Protein AF-M5BUI1-F1 (afdb_monomer)

Sequence (326 aa):
MGVRLPTILGKAIDDVWRTVNENAEEDRITDLIDCIERMDVLMTDLSQNNKLRFILDDGEGDIPLWNKEIAKYFQGKDFMTAPWLFAEAYKYRRLHECFSISKYWKDYDVFFRQKCDTFSRSSQAVFELSTRFATPFSIPDASKEAETVRLMFRELTQVCLWGNSTDLSLLINMTEEDIKKLQSTGGDHLAATEKNILGNDLDKLCDTVTQLKGGRIDFVLDNAGFELYCDCVYADFLIQSGLASQVRFHGKRFAWFVSDVTRKDWDWLLNSCVYGNLFPTASEEENASLKEMGKRWKQYEKEGKWVYEQHAFWCTVRLHVLGPPL

Mean predicted aligned error: 6.4 Å

Structure (mmCIF, N/CA/C/O backbone):
data_AF-M5BUI1-F1
#
_entry.id   AF-M5BUI1-F1
#
loop_
_atom_site.group_PDB
_atom_site.id
_atom_site.type_symbol
_atom_site.label_atom_id
_atom_site.label_alt_id
_atom_site.label_comp_id
_atom_site.label_asym_id
_atom_site.label_entity_id
_atom_site.label_seq_id
_atom_site.pdbx_PDB_ins_code
_atom_site.Cartn_x
_atom_site.Cartn_y
_atom_site.Cartn_z
_atom_site.occupancy
_atom_site.B_iso_or_equiv
_atom_site.auth_seq_id
_atom_site.auth_comp_id
_atom_site.auth_asym_id
_atom_site.auth_atom_id
_atom_site.pdbx_PDB_model_num
ATOM 1 N N . MET A 1 1 ? 5.099 15.995 -15.210 1.00 57.34 1 MET A N 1
ATOM 2 C CA . MET A 1 1 ? 5.689 14.652 -15.416 1.00 57.34 1 MET A CA 1
ATOM 3 C C . MET A 1 1 ? 7.215 14.688 -15.520 1.00 57.34 1 MET A C 1
ATOM 5 O O . MET A 1 1 ? 7.842 13.966 -14.756 1.00 57.34 1 MET A O 1
ATOM 9 N N . GLY A 1 2 ? 7.814 15.565 -16.337 1.00 62.31 2 GLY A N 1
ATOM 10 C CA . GLY A 1 2 ? 9.267 15.599 -16.612 1.00 62.31 2 GLY A CA 1
ATOM 11 C C . GLY A 1 2 ? 10.258 15.890 -15.467 1.00 62.31 2 GLY A C 1
ATOM 12 O O . GLY A 1 2 ? 11.433 16.058 -15.747 1.00 62.31 2 GLY A O 1
ATOM 13 N N . VAL A 1 3 ? 9.828 15.950 -14.200 1.00 70.12 3 VAL A N 1
ATOM 14 C CA . VAL A 1 3 ? 10.736 16.095 -13.036 1.00 70.12 3 VAL A CA 1
ATOM 15 C C . VAL A 1 3 ? 10.447 15.006 -12.005 1.00 70.12 3 VAL A C 1
ATOM 17 O O . VAL A 1 3 ? 11.317 14.215 -11.669 1.00 70.12 3 VAL A O 1
ATOM 20 N N . ARG A 1 4 ? 9.185 14.888 -11.570 1.00 76.75 4 ARG A N 1
ATOM 21 C CA . ARG A 1 4 ? 8.773 13.916 -10.543 1.00 76.75 4 ARG A CA 1
ATOM 22 C C . ARG A 1 4 ? 9.017 12.458 -10.950 1.00 76.75 4 ARG A C 1
ATOM 24 O O . ARG A 1 4 ? 9.461 11.680 -10.114 1.00 76.75 4 ARG A O 1
ATOM 31 N N . LEU A 1 5 ? 8.720 12.073 -12.199 1.00 76.06 5 LEU A N 1
ATOM 32 C CA . LEU A 1 5 ? 8.850 10.672 -12.627 1.00 76.06 5 LEU A CA 1
ATOM 33 C C . LEU A 1 5 ? 10.324 10.221 -12.688 1.00 76.06 5 LEU A C 1
ATOM 35 O O . LEU A 1 5 ? 10.613 9.189 -12.081 1.00 76.06 5 LEU A O 1
ATOM 39 N N . PRO A 1 6 ? 11.254 10.990 -13.299 1.00 84.81 6 PRO A N 1
ATOM 40 C CA . PRO A 1 6 ? 12.687 10.702 -13.208 1.00 84.81 6 PRO A CA 1
ATOM 41 C C . PRO A 1 6 ? 13.213 10.667 -11.771 1.00 84.81 6 PRO A C 1
ATOM 43 O O . PRO A 1 6 ? 13.936 9.749 -11.410 1.00 84.81 6 PRO A O 1
ATOM 46 N N . THR A 1 7 ? 12.809 11.604 -10.904 1.00 87.38 7 THR A N 1
ATOM 47 C CA . THR A 1 7 ? 13.261 11.602 -9.500 1.00 87.38 7 THR A CA 1
ATOM 48 C C . THR A 1 7 ? 12.843 10.336 -8.748 1.00 87.38 7 THR A C 1
ATOM 50 O O . THR A 1 7 ? 13.638 9.796 -7.984 1.00 87.38 7 THR A O 1
ATOM 53 N N . ILE A 1 8 ? 11.612 9.849 -8.953 1.00 89.50 8 ILE A N 1
ATOM 54 C CA . ILE A 1 8 ? 11.145 8.595 -8.339 1.00 89.50 8 ILE A CA 1
ATOM 55 C C . ILE A 1 8 ? 11.987 7.415 -8.830 1.00 89.50 8 ILE A C 1
ATOM 57 O O . ILE A 1 8 ? 12.408 6.595 -8.020 1.00 89.50 8 ILE A O 1
ATOM 61 N N . LEU A 1 9 ? 12.250 7.342 -10.137 1.00 93.12 9 LEU A N 1
ATOM 62 C CA . LEU A 1 9 ? 13.031 6.246 -10.702 1.00 93.12 9 LEU A CA 1
ATOM 63 C C . LEU A 1 9 ? 14.498 6.293 -10.251 1.00 93.12 9 LEU A C 1
ATOM 65 O O . LEU A 1 9 ? 15.061 5.248 -9.967 1.00 93.12 9 LEU A O 1
ATOM 69 N N . GLY A 1 10 ? 15.086 7.483 -10.096 1.00 94.38 10 GLY A N 1
ATOM 70 C CA . GLY A 1 10 ? 16.445 7.640 -9.569 1.00 94.38 10 GLY A CA 1
ATOM 71 C C . GLY A 1 10 ? 16.571 7.083 -8.152 1.00 94.38 10 GLY A C 1
ATOM 72 O O . GLY A 1 10 ? 17.429 6.250 -7.894 1.00 94.38 10 GLY A O 1
ATOM 73 N N . LYS A 1 11 ? 15.629 7.431 -7.264 1.00 93.81 11 LYS A N 1
ATOM 74 C CA . LYS A 1 11 ? 15.577 6.859 -5.907 1.00 93.81 11 LYS A CA 1
ATOM 75 C C . LYS A 1 11 ? 15.374 5.341 -5.908 1.00 93.81 11 LYS A C 1
ATOM 77 O O . LYS A 1 11 ? 15.926 4.656 -5.057 1.00 93.81 11 LYS A O 1
ATOM 82 N N . ALA A 1 12 ? 14.577 4.821 -6.843 1.00 96.62 12 ALA A N 1
ATOM 83 C CA . ALA A 1 12 ? 14.401 3.382 -6.998 1.00 96.62 12 ALA A CA 1
ATOM 84 C C . ALA A 1 12 ? 15.708 2.700 -7.437 1.00 96.62 12 ALA A C 1
ATOM 86 O O . ALA A 1 12 ? 16.043 1.653 -6.900 1.00 96.62 12 ALA A O 1
ATOM 87 N N . ILE A 1 13 ? 16.467 3.296 -8.364 1.00 97.81 13 ILE A N 1
ATOM 88 C CA . ILE A 1 13 ? 17.784 2.786 -8.781 1.00 97.81 13 ILE A CA 1
ATOM 89 C C . ILE A 1 13 ? 18.755 2.779 -7.592 1.00 97.81 13 ILE A C 1
ATOM 91 O O . ILE A 1 13 ? 19.432 1.777 -7.368 1.00 97.81 13 ILE A O 1
ATOM 95 N N . ASP A 1 14 ? 18.774 3.845 -6.786 1.00 97.56 14 ASP A N 1
ATOM 96 C CA . ASP A 1 14 ? 19.595 3.912 -5.570 1.00 97.56 14 ASP A CA 1
ATOM 97 C C . ASP A 1 14 ? 19.253 2.778 -4.580 1.00 97.56 14 ASP A C 1
ATOM 99 O O . ASP A 1 14 ? 20.148 2.161 -3.995 1.00 97.56 14 ASP A O 1
ATOM 103 N N . ASP A 1 15 ? 17.964 2.456 -4.413 1.00 97.94 15 ASP A N 1
ATOM 104 C CA . ASP A 1 15 ? 17.508 1.336 -3.578 1.00 97.94 15 ASP A CA 1
ATOM 105 C C . ASP A 1 15 ? 17.969 -0.031 -4.119 1.00 97.94 15 ASP A C 1
ATOM 107 O O . ASP A 1 15 ? 18.384 -0.902 -3.348 1.00 97.94 15 ASP A O 1
ATOM 111 N N . VAL A 1 16 ? 17.970 -0.218 -5.442 1.00 98.38 16 VAL A N 1
ATOM 112 C CA . VAL A 1 16 ? 18.474 -1.452 -6.065 1.00 98.38 16 VAL A CA 1
ATOM 113 C C . VAL A 1 16 ? 19.986 -1.575 -5.883 1.00 98.38 16 VAL A C 1
ATOM 115 O O . VAL A 1 16 ? 20.462 -2.649 -5.515 1.00 98.38 16 VAL A O 1
ATOM 118 N N . TRP A 1 17 ? 20.746 -0.486 -6.042 1.00 98.44 17 TRP A N 1
ATOM 119 C CA . TRP A 1 17 ? 22.187 -0.476 -5.762 1.00 98.44 17 TRP A CA 1
ATOM 120 C C . TRP A 1 17 ? 22.501 -0.817 -4.309 1.00 98.44 17 TRP A C 1
ATOM 122 O O . TRP A 1 17 ? 23.467 -1.530 -4.029 1.00 98.44 17 TRP A O 1
ATOM 132 N N . ARG A 1 18 ? 21.674 -0.359 -3.365 1.00 98.31 18 ARG A N 1
ATOM 133 C CA . ARG A 1 18 ? 21.786 -0.791 -1.972 1.00 98.31 18 ARG A CA 1
ATOM 134 C C . ARG A 1 18 ? 21.619 -2.308 -1.849 1.00 98.31 18 ARG A C 1
ATOM 136 O O . ARG A 1 18 ? 22.444 -2.941 -1.201 1.00 98.31 18 ARG A O 1
ATOM 143 N N . THR A 1 19 ? 20.617 -2.896 -2.503 1.00 98.06 19 THR A N 1
ATOM 144 C CA . THR A 1 19 ? 20.426 -4.357 -2.513 1.00 98.06 19 THR A CA 1
ATOM 145 C C . THR A 1 19 ? 21.610 -5.087 -3.128 1.00 98.06 19 THR A C 1
ATOM 147 O O . THR A 1 19 ? 22.049 -6.080 -2.559 1.00 98.06 19 THR A O 1
ATOM 150 N N . VAL A 1 20 ? 22.169 -4.594 -4.235 1.00 98.25 20 VAL A N 1
ATOM 151 C CA . VAL A 1 20 ? 23.383 -5.165 -4.842 1.00 98.25 20 VAL A CA 1
ATOM 152 C C . VAL A 1 20 ? 24.507 -5.273 -3.809 1.00 98.25 20 VAL A C 1
ATOM 154 O O . VAL A 1 20 ? 25.077 -6.346 -3.639 1.00 98.25 20 VAL A O 1
ATOM 157 N N . ASN A 1 21 ? 24.761 -4.200 -3.057 1.00 97.94 21 ASN A N 1
ATOM 158 C CA . ASN A 1 21 ? 25.823 -4.155 -2.047 1.00 97.94 21 ASN A CA 1
ATOM 159 C C . ASN A 1 21 ? 25.536 -4.999 -0.789 1.00 97.94 21 ASN A C 1
ATOM 161 O O . ASN A 1 21 ? 26.451 -5.283 -0.020 1.00 97.94 21 ASN A O 1
ATOM 165 N N . GLU A 1 22 ? 24.278 -5.385 -0.561 1.00 97.12 22 GLU A N 1
ATOM 166 C CA . GLU A 1 22 ? 23.849 -6.250 0.547 1.00 97.12 22 GLU A CA 1
ATOM 167 C C . GLU A 1 22 ? 23.847 -7.748 0.162 1.00 97.12 22 GLU A C 1
ATOM 169 O O . GLU A 1 22 ? 23.693 -8.603 1.035 1.00 97.12 22 GLU A O 1
ATOM 174 N N . ASN A 1 23 ? 24.019 -8.092 -1.122 1.00 96.62 23 ASN A N 1
ATOM 175 C CA . ASN A 1 23 ? 24.041 -9.478 -1.599 1.00 96.62 23 ASN A CA 1
ATOM 176 C C . ASN A 1 23 ? 25.465 -10.048 -1.655 1.00 96.62 23 ASN A C 1
ATOM 178 O O . ASN A 1 23 ? 26.426 -9.344 -1.945 1.00 96.62 23 ASN A O 1
ATOM 182 N N . ALA A 1 24 ? 25.584 -11.358 -1.419 1.00 97.12 24 ALA A N 1
ATOM 183 C CA . ALA A 1 24 ? 26.848 -12.098 -1.515 1.00 97.12 24 ALA A CA 1
ATOM 184 C C . ALA A 1 24 ? 26.887 -13.105 -2.683 1.00 97.12 24 ALA A C 1
ATOM 186 O O . ALA A 1 24 ? 27.958 -13.585 -3.043 1.00 97.12 24 ALA A O 1
ATOM 187 N N . GLU A 1 25 ? 25.733 -13.450 -3.264 1.00 98.00 25 GLU A N 1
ATOM 188 C CA . GLU A 1 25 ? 25.625 -14.414 -4.366 1.00 98.00 25 GLU A CA 1
ATOM 189 C C . GLU A 1 25 ? 25.827 -13.712 -5.720 1.00 98.00 25 GLU A C 1
ATOM 191 O O . GLU A 1 25 ? 25.000 -12.891 -6.120 1.00 98.00 25 GLU A O 1
ATOM 196 N N . GLU A 1 26 ? 26.896 -14.060 -6.444 1.00 98.00 26 GLU A N 1
ATOM 197 C CA . GLU A 1 26 ? 27.264 -13.444 -7.733 1.00 98.00 26 GLU A CA 1
ATOM 198 C C . GLU A 1 26 ? 26.134 -13.513 -8.776 1.00 98.00 26 GLU A C 1
ATOM 200 O O . GLU A 1 26 ? 25.801 -12.503 -9.397 1.00 98.00 26 GLU A O 1
ATOM 205 N N . ASP A 1 27 ? 25.468 -14.664 -8.906 1.00 98.19 27 ASP A N 1
ATOM 206 C CA . ASP A 1 27 ? 24.342 -14.850 -9.835 1.00 98.19 27 ASP A CA 1
ATOM 207 C C . ASP A 1 27 ? 23.161 -13.912 -9.526 1.00 98.19 27 ASP A C 1
ATOM 209 O O . ASP A 1 27 ? 22.474 -13.443 -10.431 1.00 98.19 27 ASP A O 1
ATOM 213 N N . ARG A 1 28 ? 22.908 -13.617 -8.244 1.00 98.25 28 ARG A N 1
ATOM 214 C CA . ARG A 1 28 ? 21.845 -12.682 -7.845 1.00 98.25 28 ARG A CA 1
ATOM 215 C C . ARG A 1 28 ? 22.243 -11.234 -8.087 1.00 98.25 28 ARG A C 1
ATOM 217 O O . ARG A 1 28 ? 21.375 -10.428 -8.413 1.00 98.25 28 ARG A O 1
ATOM 224 N N . ILE A 1 29 ? 23.521 -10.912 -7.886 1.00 98.50 29 ILE A N 1
ATOM 225 C CA . ILE A 1 29 ? 24.078 -9.575 -8.107 1.00 98.50 29 ILE A CA 1
ATOM 226 C C . ILE A 1 29 ? 24.030 -9.227 -9.592 1.00 98.50 29 ILE A C 1
ATOM 228 O O . ILE A 1 29 ? 23.528 -8.167 -9.949 1.00 98.50 29 ILE A O 1
ATOM 232 N N . THR A 1 30 ? 24.514 -10.122 -10.452 1.00 98.50 30 THR A N 1
ATOM 233 C CA . THR A 1 30 ? 24.521 -9.913 -11.907 1.00 98.50 30 THR A CA 1
ATOM 234 C C . THR A 1 30 ? 23.103 -9.769 -12.466 1.00 98.50 30 THR A C 1
ATOM 236 O O . THR A 1 30 ? 22.838 -8.822 -13.197 1.00 98.50 30 THR A O 1
ATOM 239 N N . ASP A 1 31 ? 22.149 -10.590 -12.014 1.00 98.38 31 ASP A N 1
ATOM 240 C CA . ASP A 1 31 ? 20.732 -10.453 -12.391 1.00 98.38 31 ASP A CA 1
ATOM 241 C C . ASP A 1 31 ? 20.101 -9.126 -11.900 1.00 98.38 31 ASP A C 1
ATOM 243 O O . ASP A 1 31 ? 19.267 -8.536 -12.592 1.00 98.38 31 ASP A O 1
ATOM 247 N N . LEU A 1 32 ? 20.517 -8.586 -10.741 1.00 98.12 32 LEU A N 1
ATOM 248 C CA . LEU A 1 32 ? 20.122 -7.227 -10.324 1.00 98.12 32 LEU A CA 1
ATOM 249 C C . LEU A 1 32 ? 20.741 -6.139 -11.195 1.00 98.12 32 LEU A C 1
ATOM 251 O O . LEU A 1 32 ? 20.058 -5.161 -11.490 1.00 98.12 32 LEU A O 1
ATOM 255 N N . ILE A 1 33 ? 22.004 -6.283 -11.597 1.00 98.56 33 ILE A N 1
ATOM 256 C CA . ILE A 1 33 ? 22.655 -5.329 -12.503 1.00 98.56 33 ILE A CA 1
ATOM 257 C C . ILE A 1 33 ? 21.879 -5.271 -13.824 1.00 98.56 33 ILE A C 1
ATOM 259 O O . ILE A 1 33 ? 21.544 -4.177 -14.274 1.00 98.56 33 ILE A O 1
ATOM 263 N N . ASP A 1 34 ? 21.452 -6.415 -14.363 1.00 98.50 34 ASP A N 1
ATOM 264 C CA . ASP A 1 34 ? 20.591 -6.450 -15.548 1.00 98.50 34 ASP A CA 1
ATOM 265 C C . ASP A 1 34 ? 19.240 -5.734 -15.310 1.00 98.50 34 ASP A C 1
ATOM 267 O O . ASP A 1 34 ? 18.681 -5.116 -16.223 1.00 98.50 34 ASP A O 1
ATOM 271 N N . CYS A 1 35 ? 18.680 -5.796 -14.090 1.00 98.56 35 CYS A N 1
ATOM 272 C CA . CYS A 1 35 ? 17.483 -5.021 -13.727 1.00 98.56 35 CYS A CA 1
ATOM 273 C C . CYS A 1 35 ? 17.757 -3.512 -13.774 1.00 98.56 35 CYS A C 1
ATOM 275 O O . CYS A 1 35 ? 16.927 -2.764 -14.294 1.00 98.56 35 CYS A O 1
ATOM 277 N N . ILE A 1 36 ? 18.913 -3.069 -13.271 1.00 98.62 36 ILE A N 1
ATOM 278 C CA . ILE A 1 36 ? 19.332 -1.661 -13.290 1.00 98.62 36 ILE A CA 1
ATOM 279 C C . ILE A 1 36 ? 19.487 -1.170 -14.731 1.00 98.62 36 ILE A C 1
ATOM 281 O O . ILE A 1 36 ? 18.942 -0.122 -15.065 1.00 98.62 36 ILE A O 1
ATOM 285 N N . GLU A 1 37 ? 20.111 -1.950 -15.617 1.00 98.38 37 GLU A N 1
ATOM 286 C CA . GLU A 1 37 ? 20.235 -1.585 -17.035 1.00 98.38 37 GLU A CA 1
ATOM 287 C C . GLU A 1 37 ? 18.860 -1.376 -17.697 1.00 98.38 37 GLU A C 1
ATOM 289 O O . GLU A 1 37 ? 18.644 -0.411 -18.437 1.00 98.38 37 GLU A O 1
ATOM 294 N N . ARG A 1 38 ? 17.876 -2.232 -17.384 1.00 98.25 38 ARG A N 1
ATOM 295 C CA . ARG A 1 38 ? 16.486 -2.050 -17.845 1.00 98.25 38 ARG A CA 1
ATOM 296 C C . ARG A 1 38 ? 15.845 -0.784 -17.267 1.00 98.25 38 ARG A C 1
ATOM 298 O O . ARG A 1 38 ? 15.108 -0.093 -17.980 1.00 98.25 38 ARG A O 1
ATOM 305 N N . MET A 1 39 ? 16.132 -0.452 -16.008 1.00 98.31 39 MET A N 1
ATOM 306 C CA . MET A 1 39 ? 15.670 0.788 -15.379 1.00 98.31 39 MET A CA 1
ATOM 307 C C . MET A 1 39 ? 16.317 2.030 -16.004 1.00 98.31 39 MET A C 1
ATOM 309 O O . MET A 1 39 ? 15.622 3.025 -16.198 1.00 98.31 39 MET A O 1
ATOM 313 N N . ASP A 1 40 ? 17.590 1.978 -16.398 1.00 98.06 40 ASP A N 1
ATOM 314 C CA . ASP A 1 40 ? 18.280 3.074 -17.091 1.00 98.06 40 ASP A CA 1
ATOM 315 C C . ASP A 1 40 ? 17.701 3.328 -18.489 1.00 98.06 40 ASP A C 1
ATOM 317 O O . ASP A 1 40 ? 17.543 4.480 -18.916 1.00 98.06 40 ASP A O 1
ATOM 321 N N . VAL A 1 41 ? 17.280 2.270 -19.189 1.00 97.50 41 VAL A N 1
ATOM 322 C CA . VAL A 1 41 ? 16.504 2.406 -20.432 1.00 97.50 41 VAL A CA 1
ATOM 323 C C . VAL A 1 41 ? 15.177 3.119 -20.160 1.00 97.50 41 VAL A C 1
ATOM 325 O O . VAL A 1 41 ? 14.828 4.058 -20.876 1.00 97.50 41 VAL A O 1
ATOM 328 N N . LEU A 1 42 ? 14.449 2.741 -19.103 1.00 97.25 42 LEU A N 1
ATOM 329 C CA . LEU A 1 42 ? 13.215 3.435 -18.716 1.00 97.25 42 LEU A CA 1
ATOM 330 C C . LEU A 1 42 ? 13.472 4.902 -18.319 1.00 97.25 42 LEU A C 1
ATOM 332 O O . LEU A 1 42 ? 12.685 5.780 -18.675 1.00 97.25 42 LEU A O 1
ATOM 336 N N . MET A 1 43 ? 14.575 5.192 -17.628 1.00 96.44 43 MET A N 1
ATOM 337 C CA . MET A 1 43 ? 14.991 6.554 -17.280 1.00 96.44 43 MET A CA 1
ATOM 338 C C . MET A 1 43 ? 15.256 7.392 -18.529 1.00 96.44 43 MET A C 1
ATOM 340 O O . MET A 1 43 ? 14.825 8.547 -18.613 1.00 96.44 43 MET A O 1
ATOM 344 N N . THR A 1 44 ? 15.930 6.801 -19.514 1.00 96.00 44 THR A N 1
ATOM 345 C CA . THR A 1 44 ? 16.186 7.422 -20.814 1.00 96.00 44 THR A CA 1
ATOM 346 C C . THR A 1 44 ? 14.874 7.698 -21.541 1.00 96.00 44 THR A C 1
ATOM 348 O O . THR A 1 44 ? 14.657 8.825 -21.987 1.00 96.00 44 THR A O 1
ATOM 351 N N . ASP A 1 45 ? 13.961 6.722 -21.573 1.00 95.00 45 ASP A N 1
ATOM 352 C CA . ASP A 1 45 ? 12.646 6.875 -22.198 1.00 95.00 45 ASP A CA 1
ATOM 353 C C . ASP A 1 45 ? 11.854 8.048 -21.597 1.00 95.00 45 ASP A C 1
ATOM 355 O O . ASP A 1 45 ? 11.271 8.853 -22.329 1.00 95.00 45 ASP A O 1
ATOM 359 N N . LEU A 1 46 ? 11.868 8.171 -20.265 1.00 92.38 46 LEU A N 1
ATOM 360 C CA . LEU A 1 46 ? 11.209 9.253 -19.531 1.00 92.38 46 LEU A CA 1
ATOM 361 C C . LEU A 1 46 ? 11.868 10.616 -19.773 1.00 92.38 46 LEU A C 1
ATOM 363 O O . LEU A 1 46 ? 11.168 11.616 -19.914 1.00 92.38 46 LEU A O 1
ATOM 367 N N . SER A 1 47 ? 13.201 10.667 -19.793 1.00 92.25 47 SER A N 1
ATOM 368 C CA . SER A 1 47 ? 13.961 11.924 -19.840 1.00 92.25 47 SER A CA 1
ATOM 369 C C . SER A 1 47 ? 14.059 12.503 -21.250 1.00 92.25 47 SER A C 1
ATOM 371 O O . SER A 1 47 ? 14.067 13.720 -21.422 1.00 92.25 47 SER A O 1
ATOM 373 N N . GLN A 1 48 ? 14.116 11.640 -22.266 1.00 93.50 48 GLN A N 1
ATOM 374 C CA . GLN A 1 48 ? 14.240 12.033 -23.672 1.00 93.50 48 GLN A CA 1
ATOM 375 C C . GLN A 1 48 ? 12.891 12.087 -24.403 1.00 93.50 48 GLN A C 1
ATOM 377 O O . GLN A 1 48 ? 12.847 12.422 -25.584 1.00 93.50 48 GLN A O 1
ATOM 382 N N . ASN A 1 49 ? 11.782 11.815 -23.704 1.00 92.31 49 ASN A N 1
ATOM 383 C CA . ASN A 1 49 ? 10.440 11.718 -24.283 1.00 92.31 49 ASN A CA 1
ATOM 384 C C . ASN A 1 49 ? 10.373 10.701 -25.432 1.00 92.31 49 ASN A C 1
ATOM 386 O O . ASN A 1 49 ? 9.757 10.956 -26.473 1.00 92.31 49 ASN A O 1
ATOM 390 N N . ASN A 1 50 ? 11.004 9.539 -25.243 1.00 95.75 50 ASN A N 1
ATOM 391 C CA . ASN A 1 50 ? 10.907 8.462 -26.219 1.00 95.75 50 ASN A CA 1
ATOM 392 C C . ASN A 1 50 ? 9.462 7.976 -26.330 1.00 95.75 50 ASN A C 1
ATOM 394 O O . ASN A 1 50 ? 8.639 8.106 -25.415 1.00 95.75 50 ASN A O 1
ATOM 398 N N . LYS A 1 51 ? 9.148 7.399 -27.489 1.00 97.50 51 LYS A N 1
ATOM 399 C CA . LYS A 1 51 ? 7.809 6.888 -27.762 1.00 97.50 51 LYS A CA 1
ATOM 400 C C . LYS A 1 51 ? 7.503 5.673 -26.895 1.00 97.50 51 LYS A C 1
ATOM 402 O O . LYS A 1 51 ? 8.364 4.833 -26.652 1.00 97.50 51 LYS A O 1
ATOM 407 N N . LEU A 1 52 ? 6.250 5.578 -26.457 1.00 96.44 52 LEU A N 1
ATOM 408 C CA . LEU A 1 52 ? 5.759 4.437 -25.699 1.00 96.44 52 LEU A CA 1
ATOM 409 C C . LEU A 1 52 ? 5.888 3.176 -26.561 1.00 96.44 52 LEU A C 1
ATOM 411 O O . LEU A 1 52 ? 5.321 3.103 -27.653 1.00 96.44 52 LEU A O 1
ATOM 415 N N . ARG A 1 53 ? 6.637 2.188 -26.069 1.00 97.00 53 ARG A N 1
ATOM 416 C CA . ARG A 1 53 ? 6.734 0.860 -26.686 1.00 97.00 53 ARG A CA 1
ATOM 417 C C . ARG A 1 53 ? 5.702 -0.114 -26.120 1.00 97.00 53 ARG A C 1
ATOM 419 O O . ARG A 1 53 ? 5.117 0.121 -25.066 1.00 97.00 53 ARG A O 1
ATOM 426 N N . PHE A 1 54 ? 5.522 -1.249 -26.777 1.00 97.06 54 PHE A N 1
ATOM 427 C CA . PHE A 1 54 ? 4.773 -2.347 -26.176 1.00 97.06 54 PHE A CA 1
ATOM 428 C C . PHE A 1 54 ? 5.491 -2.914 -24.942 1.00 97.06 54 PHE A C 1
ATOM 430 O O . PHE A 1 54 ? 6.719 -2.825 -24.824 1.00 97.06 54 PHE A O 1
ATOM 437 N N . ILE A 1 55 ? 4.699 -3.460 -24.021 1.00 95.94 55 ILE A N 1
ATOM 438 C CA . ILE A 1 55 ? 5.168 -4.301 -22.922 1.00 95.94 55 ILE A CA 1
ATOM 439 C C . ILE A 1 55 ? 5.665 -5.619 -23.525 1.00 95.94 55 ILE A C 1
ATOM 441 O O . ILE A 1 55 ? 5.002 -6.199 -24.393 1.00 95.94 55 ILE A O 1
ATOM 445 N N . LEU A 1 56 ? 6.858 -6.029 -23.110 1.00 94.62 56 LEU A N 1
ATOM 446 C CA . LEU A 1 56 ? 7.500 -7.284 -23.477 1.00 94.62 56 LEU A CA 1
ATOM 447 C C . LEU A 1 56 ? 6.799 -8.457 -22.795 1.00 94.62 56 LEU A C 1
ATOM 449 O O . LEU A 1 56 ? 6.077 -8.280 -21.817 1.00 94.62 56 LEU A O 1
ATOM 453 N N . ASP A 1 57 ? 7.017 -9.660 -23.320 1.00 93.81 57 ASP A N 1
ATOM 454 C CA . ASP A 1 57 ? 6.522 -10.867 -22.667 1.00 93.81 57 ASP A CA 1
ATOM 455 C C . ASP A 1 57 ? 7.326 -11.145 -21.389 1.00 93.81 57 ASP A C 1
ATOM 457 O O . ASP A 1 57 ? 8.477 -11.579 -21.453 1.00 93.81 57 ASP A O 1
ATOM 461 N N . ASP A 1 58 ? 6.725 -10.850 -20.238 1.00 93.06 58 ASP A N 1
ATOM 462 C CA . ASP A 1 58 ? 7.261 -11.126 -18.906 1.00 93.06 58 ASP A CA 1
ATOM 463 C C . ASP A 1 58 ? 6.450 -12.196 -18.151 1.00 93.06 58 ASP A C 1
ATOM 465 O O . ASP A 1 58 ? 6.642 -12.401 -16.953 1.00 93.06 58 ASP A O 1
ATOM 469 N N . GLY A 1 59 ? 5.561 -12.909 -18.856 1.00 90.81 59 GLY A N 1
ATOM 470 C CA . GLY A 1 59 ? 4.714 -13.962 -18.293 1.00 90.81 59 GLY A CA 1
ATOM 471 C C . GLY A 1 59 ? 3.486 -13.471 -17.516 1.00 90.81 59 GLY A C 1
ATOM 472 O O . GLY A 1 59 ? 2.706 -14.298 -17.039 1.00 90.81 59 GLY A O 1
ATOM 473 N N . GLU A 1 60 ? 3.273 -12.159 -17.396 1.00 91.06 60 GLU A N 1
ATOM 474 C CA . GLU A 1 60 ? 2.093 -11.594 -16.742 1.00 91.06 60 GLU A CA 1
ATOM 475 C C . GLU A 1 60 ? 0.831 -11.643 -17.621 1.00 91.06 60 GLU A C 1
ATOM 477 O O . GLU A 1 60 ? 0.845 -11.433 -18.834 1.00 91.06 60 GLU A O 1
ATOM 482 N N . GLY A 1 61 ? -0.327 -11.860 -16.990 1.00 89.81 61 GLY A N 1
ATOM 483 C CA . GLY A 1 61 ? -1.611 -11.946 -17.699 1.00 89.81 61 GLY A CA 1
ATOM 484 C C . GLY A 1 61 ? -2.150 -10.606 -18.221 1.00 89.81 61 GLY A C 1
ATOM 485 O O . GLY A 1 61 ? -3.112 -10.584 -18.990 1.00 89.81 61 GLY A O 1
ATOM 486 N N . ASP A 1 62 ? -1.566 -9.479 -17.804 1.00 91.94 62 ASP A N 1
ATOM 487 C CA . ASP A 1 62 ? -2.034 -8.128 -18.138 1.00 91.94 62 ASP A CA 1
ATOM 488 C C . ASP A 1 62 ? -1.449 -7.568 -19.450 1.00 91.94 62 ASP A C 1
ATOM 490 O O . ASP A 1 62 ? -1.948 -6.569 -19.978 1.00 91.94 62 ASP A O 1
ATOM 494 N N . ILE A 1 63 ? -0.438 -8.230 -20.019 1.00 93.19 63 ILE A N 1
ATOM 495 C CA . ILE A 1 63 ? 0.300 -7.782 -21.210 1.00 93.19 63 ILE A CA 1
ATOM 496 C C . ILE A 1 63 ? -0.623 -7.544 -22.416 1.00 93.19 63 ILE A C 1
ATOM 498 O O . ILE A 1 63 ? -0.531 -6.472 -23.031 1.00 93.19 63 ILE A O 1
ATOM 502 N N . PRO A 1 64 ? -1.563 -8.455 -22.770 1.00 93.06 64 PRO A N 1
ATOM 503 C CA . PRO A 1 64 ? -2.438 -8.234 -23.920 1.00 93.06 64 PRO A CA 1
ATOM 504 C C . PRO A 1 64 ? -3.326 -7.000 -23.750 1.00 93.06 64 PRO A C 1
ATOM 506 O O . PRO A 1 64 ? -3.649 -6.332 -24.734 1.00 93.06 64 PRO A O 1
ATOM 509 N N . LEU A 1 65 ? -3.714 -6.678 -22.511 1.00 91.62 65 LEU A N 1
ATOM 510 C CA . LEU A 1 65 ? -4.510 -5.494 -22.215 1.00 91.62 65 LEU A CA 1
ATOM 511 C C . LEU A 1 65 ? -3.691 -4.224 -22.463 1.00 91.62 65 LEU A C 1
ATOM 513 O O . LEU A 1 65 ? -4.137 -3.366 -23.221 1.00 91.62 65 LEU A O 1
ATOM 517 N N . TRP A 1 66 ? -2.485 -4.127 -21.899 1.00 93.75 66 TRP A N 1
ATOM 518 C CA . TRP A 1 66 ? -1.600 -2.978 -22.109 1.00 93.75 66 TRP A CA 1
ATOM 519 C C . TRP A 1 66 ? -1.282 -2.751 -23.586 1.00 93.75 66 TRP A C 1
ATOM 521 O O . TRP A 1 66 ? -1.471 -1.649 -24.102 1.00 93.75 66 TRP A O 1
ATOM 531 N N . ASN A 1 67 ? -0.864 -3.803 -24.290 1.00 95.25 67 ASN A N 1
ATOM 532 C CA . ASN A 1 67 ? -0.469 -3.694 -25.693 1.00 95.25 67 ASN A CA 1
ATOM 533 C C . ASN A 1 67 ? -1.649 -3.331 -26.602 1.00 95.25 67 ASN A C 1
ATOM 535 O O . ASN A 1 67 ? -1.479 -2.553 -27.543 1.00 95.25 67 ASN A O 1
ATOM 539 N N . LYS A 1 68 ? -2.862 -3.803 -26.284 1.00 93.69 68 LYS A N 1
ATOM 540 C CA . LYS A 1 68 ? -4.087 -3.393 -26.981 1.00 93.69 68 LYS A CA 1
ATOM 541 C C . LYS A 1 68 ? -4.381 -1.902 -26.807 1.00 93.69 68 LYS A C 1
ATOM 543 O O . LYS A 1 68 ? -4.705 -1.243 -27.794 1.00 93.69 68 LYS A O 1
ATOM 548 N N . GLU A 1 69 ? -4.279 -1.369 -25.590 1.00 91.88 69 GLU A N 1
ATOM 549 C CA . GLU A 1 69 ? -4.527 0.057 -25.332 1.00 91.88 69 GLU A CA 1
ATOM 550 C C . GLU A 1 69 ? -3.474 0.941 -26.022 1.00 91.88 69 GLU A C 1
ATOM 552 O O . GLU A 1 69 ? -3.827 1.930 -26.668 1.00 91.88 69 GLU A O 1
ATOM 557 N N . ILE A 1 70 ? -2.194 0.545 -25.980 1.00 94.31 70 ILE A N 1
ATOM 558 C CA . ILE A 1 70 ? -1.107 1.260 -26.669 1.00 94.31 70 ILE A CA 1
ATOM 559 C C . ILE A 1 70 ? -1.359 1.293 -28.176 1.00 94.31 70 ILE A C 1
ATOM 561 O O . ILE A 1 70 ? -1.340 2.368 -28.773 1.00 94.31 70 ILE A O 1
ATOM 565 N N . ALA A 1 71 ? -1.647 0.141 -28.785 1.00 95.25 71 ALA A N 1
ATOM 566 C CA . ALA A 1 71 ? -1.886 0.048 -30.222 1.00 95.25 71 ALA A CA 1
ATOM 567 C C . ALA A 1 71 ? -3.115 0.856 -30.662 1.00 95.25 71 ALA A C 1
ATOM 569 O O . ALA A 1 71 ? -3.100 1.482 -31.718 1.00 95.25 71 ALA A O 1
ATOM 570 N N . LYS A 1 72 ? -4.183 0.855 -29.855 1.00 93.69 72 LYS A N 1
ATOM 571 C CA . LYS A 1 72 ? -5.450 1.496 -30.217 1.00 93.69 72 LYS A CA 1
ATOM 572 C C . LYS A 1 72 ? -5.451 3.010 -30.001 1.00 93.69 72 LYS A C 1
ATOM 574 O O . LYS A 1 72 ? -6.053 3.722 -30.801 1.00 93.69 72 LYS A O 1
ATOM 579 N N . TYR A 1 73 ? -4.832 3.498 -28.926 1.00 91.69 73 TYR A N 1
ATOM 580 C CA . TYR A 1 73 ? -5.006 4.885 -28.478 1.00 91.69 73 TYR A CA 1
ATOM 581 C C . TYR A 1 73 ? -3.705 5.677 -28.330 1.00 91.69 73 TYR A C 1
ATOM 583 O O . TYR A 1 73 ? -3.742 6.909 -28.382 1.00 91.69 73 TYR A O 1
ATOM 591 N N . PHE A 1 74 ? -2.559 5.011 -28.154 1.00 93.75 74 PHE A N 1
ATOM 592 C CA . PHE A 1 74 ? -1.310 5.675 -27.756 1.00 93.75 74 PHE A CA 1
ATOM 593 C C . PHE A 1 74 ? -0.129 5.416 -28.699 1.00 93.75 74 PHE A C 1
ATOM 595 O O . PHE A 1 74 ? 1.016 5.715 -28.358 1.00 93.75 74 PHE A O 1
ATOM 602 N N . GLN A 1 75 ? -0.389 4.924 -29.911 1.00 94.00 75 GLN A N 1
ATOM 603 C CA . GLN A 1 75 ? 0.641 4.747 -30.929 1.00 94.00 75 GLN A CA 1
ATOM 604 C C . GLN A 1 75 ? 1.312 6.093 -31.260 1.00 94.00 75 GLN A C 1
ATOM 606 O O . GLN A 1 75 ? 0.646 7.090 -31.539 1.00 94.00 75 GLN A O 1
ATOM 611 N N . GLY A 1 76 ? 2.646 6.134 -31.199 1.00 94.62 76 GLY A N 1
ATOM 612 C CA . GLY A 1 76 ? 3.433 7.349 -31.452 1.00 94.62 76 GLY A CA 1
ATOM 613 C C . GLY A 1 76 ? 3.354 8.420 -30.353 1.00 94.62 76 GLY A C 1
ATOM 614 O O . GLY A 1 76 ? 3.947 9.494 -30.504 1.00 94.62 76 GLY A O 1
ATOM 615 N N . LYS A 1 77 ? 2.657 8.148 -29.242 1.00 95.81 77 LYS A N 1
ATOM 616 C CA . LYS A 1 77 ? 2.692 8.983 -28.035 1.00 95.81 77 LYS A CA 1
ATOM 617 C C . LYS A 1 77 ? 3.959 8.709 -27.229 1.00 95.81 77 LYS A C 1
ATOM 619 O O . LYS A 1 77 ? 4.633 7.704 -27.426 1.00 95.81 77 LYS A O 1
ATOM 624 N N . ASP A 1 78 ? 4.266 9.624 -26.330 1.00 95.19 78 ASP A N 1
ATOM 625 C CA . ASP A 1 78 ? 5.315 9.550 -25.310 1.00 95.19 78 ASP A CA 1
ATOM 626 C C . ASP A 1 78 ? 4.695 9.874 -23.938 1.00 95.19 78 ASP A C 1
ATOM 628 O O . ASP A 1 78 ? 3.495 10.152 -23.831 1.00 95.19 78 ASP A O 1
ATOM 632 N N . PHE A 1 79 ? 5.504 9.848 -22.879 1.00 92.44 79 PHE A N 1
ATOM 633 C CA . PHE A 1 79 ? 5.046 10.121 -21.513 1.00 92.44 79 PHE A CA 1
ATOM 634 C C . PHE A 1 79 ? 4.479 11.535 -21.314 1.00 92.44 79 PHE A C 1
ATOM 636 O O . PHE A 1 79 ? 3.743 11.758 -20.358 1.00 92.44 79 PHE A O 1
ATOM 643 N N . MET A 1 80 ? 4.793 12.490 -22.194 1.00 92.00 80 MET A N 1
ATOM 644 C CA . MET A 1 80 ? 4.315 13.872 -22.090 1.00 92.00 80 MET A CA 1
ATOM 645 C C . MET A 1 80 ? 3.049 14.126 -22.912 1.00 92.00 80 MET A C 1
ATOM 647 O O . MET A 1 80 ? 2.307 15.061 -22.617 1.00 92.00 80 MET A O 1
ATOM 651 N N . THR A 1 81 ? 2.792 13.305 -23.933 1.00 93.88 81 THR A N 1
ATOM 652 C CA . THR A 1 81 ? 1.670 13.472 -24.872 1.00 93.88 81 THR A CA 1
ATOM 653 C C . THR A 1 81 ? 0.533 12.467 -24.679 1.00 93.88 81 THR A C 1
ATOM 655 O O . THR A 1 81 ? -0.550 12.663 -25.243 1.00 93.88 81 THR A O 1
ATOM 658 N N . ALA A 1 82 ? 0.748 11.393 -23.916 1.00 92.56 82 ALA A N 1
ATOM 659 C CA . ALA A 1 82 ? -0.313 10.494 -23.469 1.00 92.56 82 ALA A CA 1
ATOM 660 C C . ALA A 1 82 ? -1.093 11.091 -22.274 1.00 92.56 82 ALA A C 1
ATOM 662 O O . ALA A 1 82 ? -0.551 11.917 -21.536 1.00 92.56 82 ALA A O 1
ATOM 663 N N . PRO A 1 83 ? -2.360 10.683 -22.046 1.00 92.38 83 PRO A N 1
ATOM 664 C CA . PRO A 1 83 ? -3.109 11.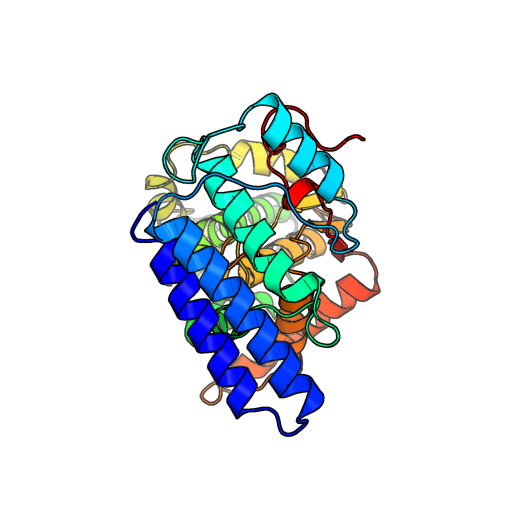072 -20.855 1.00 92.38 83 PRO A CA 1
ATOM 665 C C . PRO A 1 83 ? -2.330 10.740 -19.585 1.00 92.38 83 PRO A C 1
ATOM 667 O O . PRO A 1 83 ? -1.784 9.644 -19.462 1.00 92.38 83 PRO A O 1
ATOM 670 N N . TRP A 1 84 ? -2.316 11.676 -18.637 1.00 89.69 84 TRP A N 1
ATOM 671 C CA . TRP A 1 84 ? -1.483 11.590 -17.437 1.00 89.69 84 TRP A CA 1
ATOM 672 C C . TRP A 1 84 ? -1.655 10.269 -16.674 1.00 89.69 84 TRP A C 1
ATOM 674 O O . TRP A 1 84 ? -0.660 9.597 -16.415 1.00 89.69 84 TRP A O 1
ATOM 684 N N . LEU A 1 85 ? -2.898 9.851 -16.410 1.00 90.06 85 LEU A N 1
ATOM 685 C CA . LEU A 1 85 ? -3.182 8.590 -15.718 1.00 90.06 85 LEU A CA 1
ATOM 686 C C . LEU A 1 85 ? -2.582 7.378 -16.449 1.00 90.06 85 LEU A C 1
ATOM 688 O O . LEU A 1 85 ? -1.988 6.508 -15.817 1.00 90.06 85 LEU A O 1
ATOM 692 N N . PHE A 1 86 ? -2.697 7.335 -17.782 1.00 92.75 86 PHE A N 1
ATOM 693 C CA . PHE A 1 86 ? -2.112 6.260 -18.584 1.00 92.75 86 PHE A CA 1
ATOM 694 C C . PHE A 1 86 ? -0.586 6.288 -18.508 1.00 92.75 86 PHE A C 1
ATOM 696 O O . PHE A 1 86 ? 0.027 5.264 -18.225 1.00 92.75 86 PHE A O 1
ATOM 703 N N . ALA A 1 87 ? 0.026 7.451 -18.746 1.00 92.75 87 ALA A N 1
ATOM 704 C CA . ALA A 1 87 ? 1.477 7.607 -18.750 1.00 92.75 87 ALA A CA 1
ATOM 705 C C . ALA A 1 87 ? 2.097 7.245 -17.391 1.00 92.75 87 ALA A C 1
ATOM 707 O O . ALA A 1 87 ? 3.133 6.580 -17.336 1.00 92.75 87 ALA A O 1
ATOM 708 N N . GLU A 1 88 ? 1.455 7.645 -16.292 1.00 91.75 88 GLU A N 1
ATOM 709 C CA . GLU A 1 88 ? 1.941 7.352 -14.948 1.00 91.75 88 GLU A CA 1
ATOM 710 C C . GLU A 1 88 ? 1.771 5.876 -14.573 1.00 91.75 88 GLU A C 1
ATOM 712 O O . GLU A 1 88 ? 2.727 5.268 -14.095 1.00 91.75 88 GLU A O 1
ATOM 717 N N . ALA A 1 89 ? 0.620 5.264 -14.868 1.00 94.50 89 ALA A N 1
ATOM 718 C CA . ALA A 1 89 ? 0.414 3.830 -14.666 1.00 94.50 89 ALA A CA 1
ATOM 719 C C . ALA A 1 89 ? 1.366 2.986 -15.536 1.00 94.50 89 ALA A C 1
ATOM 721 O O . ALA A 1 89 ? 1.982 2.033 -15.057 1.00 94.50 89 ALA A O 1
ATOM 722 N N . TYR A 1 90 ? 1.554 3.370 -16.802 1.00 95.19 90 TYR A N 1
ATOM 723 C CA . TYR A 1 90 ? 2.460 2.693 -17.731 1.00 95.19 90 TYR A CA 1
ATOM 724 C C . TYR A 1 90 ? 3.911 2.730 -17.240 1.00 95.19 90 TYR A C 1
ATOM 726 O O . TYR A 1 90 ? 4.615 1.728 -17.340 1.00 95.19 90 TYR A O 1
ATOM 734 N N . LYS A 1 91 ? 4.351 3.844 -16.638 1.00 95.12 91 LYS A N 1
ATOM 735 C CA . LYS A 1 91 ? 5.667 3.934 -15.990 1.00 95.12 91 LYS A CA 1
ATOM 736 C C . LYS A 1 91 ? 5.837 2.860 -14.911 1.00 95.12 91 LYS A C 1
ATOM 738 O O . LYS A 1 91 ? 6.863 2.191 -14.905 1.00 95.12 91 LYS A O 1
ATOM 743 N N . TYR A 1 92 ? 4.865 2.681 -14.013 1.00 96.44 92 TYR A N 1
ATOM 744 C CA . TYR A 1 92 ? 4.967 1.655 -12.966 1.00 96.44 92 TYR A CA 1
ATOM 745 C C . TYR A 1 92 ? 4.886 0.235 -13.534 1.00 96.44 92 TYR A C 1
ATOM 747 O O . TYR A 1 92 ? 5.615 -0.638 -13.073 1.00 96.44 92 TYR A O 1
ATOM 755 N N . ARG A 1 93 ? 4.099 0.002 -14.594 1.00 96.50 93 ARG A N 1
ATOM 756 C CA . ARG A 1 93 ? 4.101 -1.299 -15.283 1.00 96.50 93 ARG A CA 1
ATOM 757 C C . ARG A 1 93 ? 5.445 -1.611 -15.950 1.00 96.50 93 ARG A C 1
ATOM 759 O O . ARG A 1 93 ? 5.905 -2.748 -15.876 1.00 96.50 93 ARG A O 1
ATOM 766 N N . ARG A 1 94 ? 6.078 -0.613 -16.576 1.00 97.31 94 ARG A N 1
ATOM 767 C CA . ARG A 1 94 ? 7.430 -0.705 -17.157 1.00 97.31 94 ARG A CA 1
ATOM 768 C C . ARG A 1 94 ? 8.513 -0.875 -16.094 1.00 97.31 94 ARG A C 1
ATOM 770 O O . ARG A 1 94 ? 9.489 -1.570 -16.334 1.00 97.31 94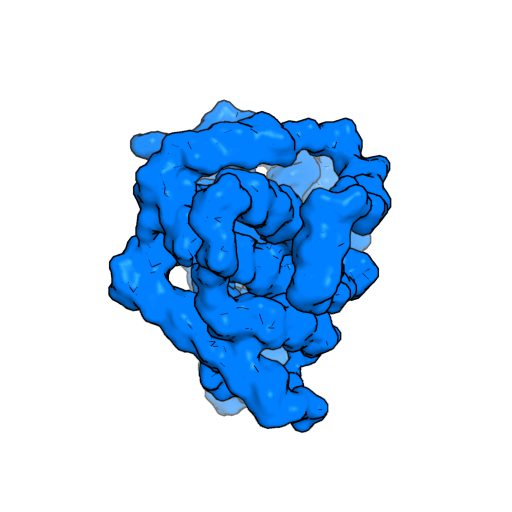 ARG A O 1
ATOM 777 N N . LEU A 1 95 ? 8.341 -0.267 -14.924 1.00 97.50 95 LEU A N 1
ATOM 778 C CA . LEU A 1 95 ? 9.216 -0.500 -13.779 1.00 97.50 95 LEU A CA 1
ATOM 779 C C . LEU A 1 95 ? 9.094 -1.947 -13.291 1.00 97.50 95 LEU A C 1
ATOM 781 O O . LEU A 1 95 ? 10.111 -2.604 -13.123 1.00 97.50 95 LEU A O 1
ATOM 785 N N . HIS A 1 96 ? 7.875 -2.471 -13.143 1.00 97.44 96 HIS A N 1
ATOM 786 C CA . HIS A 1 96 ? 7.667 -3.879 -12.803 1.00 97.44 96 HIS A CA 1
ATOM 787 C C . HIS A 1 96 ? 8.283 -4.824 -13.848 1.00 97.44 96 HIS A C 1
ATOM 789 O O . HIS A 1 96 ? 8.964 -5.768 -13.469 1.00 97.44 96 HIS A O 1
ATOM 795 N N . GLU A 1 97 ? 8.152 -4.510 -15.143 1.00 97.44 97 GLU A N 1
ATOM 796 C CA . GLU A 1 97 ? 8.788 -5.247 -16.252 1.00 97.44 97 GLU A CA 1
ATOM 797 C C . GLU A 1 97 ? 10.322 -5.350 -16.111 1.00 97.44 97 GLU A C 1
ATOM 799 O O . GLU A 1 97 ? 10.923 -6.339 -16.530 1.00 97.44 97 GLU A O 1
ATOM 804 N N . CYS A 1 98 ? 10.978 -4.364 -15.481 1.00 98.00 98 CYS A N 1
ATOM 805 C CA . CYS A 1 98 ? 1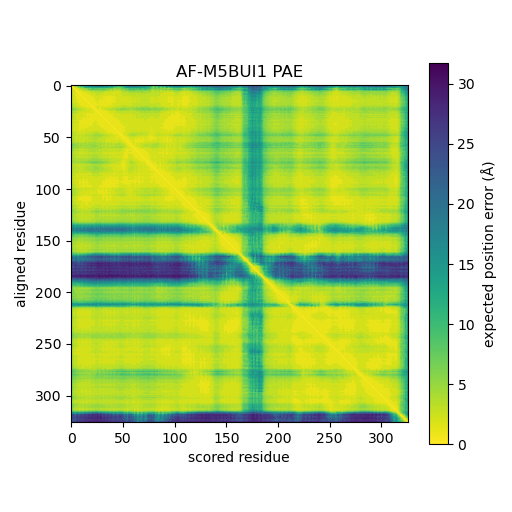2.423 -4.422 -15.224 1.00 98.00 98 CYS A CA 1
ATOM 806 C C . CYS A 1 98 ? 12.801 -5.581 -14.285 1.00 98.00 98 CYS A C 1
ATOM 808 O O . CYS A 1 98 ? 13.937 -6.057 -14.341 1.00 98.00 98 CYS A O 1
ATOM 810 N N . PHE A 1 99 ? 11.855 -6.047 -13.469 1.00 98.19 99 PHE A N 1
ATOM 811 C CA . PHE A 1 99 ? 12.040 -7.087 -12.463 1.00 98.19 99 PHE A CA 1
ATOM 812 C C . PHE A 1 99 ? 11.327 -8.392 -12.815 1.00 98.19 99 PHE A C 1
ATOM 814 O O . PHE A 1 99 ? 11.916 -9.447 -12.641 1.00 98.19 99 PHE A O 1
ATOM 821 N N . SER A 1 100 ? 10.113 -8.373 -13.364 1.00 96.88 100 SER A N 1
ATOM 822 C CA . SER A 1 100 ? 9.334 -9.591 -13.664 1.00 96.88 100 SER A CA 1
ATOM 823 C C . SER A 1 100 ? 10.037 -10.556 -14.637 1.00 96.88 100 SER A C 1
ATOM 825 O O . SER A 1 100 ? 9.859 -11.773 -14.542 1.00 96.88 100 SER A O 1
ATOM 827 N N . ILE A 1 101 ? 10.894 -10.032 -15.522 1.00 95.31 101 ILE A N 1
ATOM 828 C CA . ILE A 1 101 ? 11.735 -10.809 -16.454 1.00 95.31 101 ILE A CA 1
ATOM 829 C C . ILE A 1 101 ? 12.963 -11.433 -15.753 1.00 95.31 101 ILE A C 1
ATOM 831 O O . ILE A 1 101 ? 13.526 -12.412 -16.244 1.00 95.31 101 ILE A O 1
ATOM 835 N N . SER A 1 102 ? 13.374 -10.890 -14.604 1.00 96.81 102 SER A N 1
ATOM 836 C CA . SER A 1 102 ? 14.518 -11.363 -13.814 1.00 96.81 102 SER A CA 1
ATOM 837 C C . SER A 1 102 ? 14.346 -12.818 -13.375 1.00 96.81 102 SER A C 1
ATOM 839 O O . SER A 1 102 ? 13.235 -13.315 -13.171 1.00 96.81 102 SER A O 1
ATOM 841 N N . LYS A 1 103 ? 15.462 -13.522 -13.180 1.00 96.44 103 LYS A N 1
ATOM 842 C CA . LYS A 1 103 ? 15.450 -14.902 -12.687 1.00 96.44 103 LYS A CA 1
ATOM 843 C C . LYS A 1 103 ? 15.179 -14.959 -11.182 1.00 96.44 103 LYS A C 1
ATOM 845 O O . LYS A 1 103 ? 14.410 -15.815 -10.745 1.00 96.44 103 LYS A O 1
ATOM 850 N N . TYR A 1 104 ? 15.791 -14.069 -10.402 1.00 97.62 104 TYR A N 1
ATOM 851 C CA . TYR A 1 104 ? 15.775 -14.088 -8.936 1.00 97.62 104 TYR A CA 1
ATOM 852 C C . TYR A 1 104 ? 14.932 -12.974 -8.306 1.00 97.62 104 TYR A C 1
ATOM 854 O O . TYR A 1 104 ? 14.570 -13.093 -7.134 1.00 97.62 104 TYR A O 1
ATOM 862 N N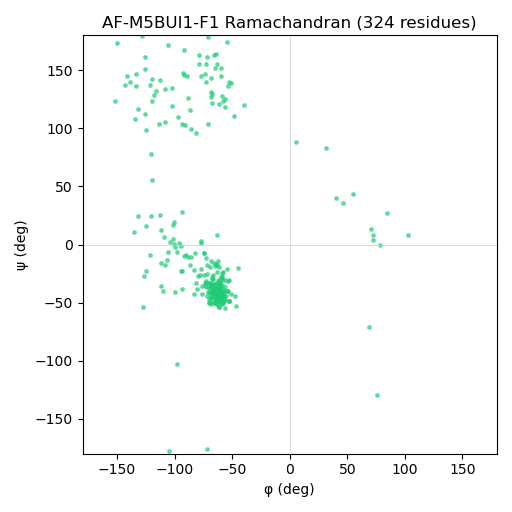 . TRP A 1 105 ? 14.608 -11.914 -9.053 1.00 97.38 105 TRP A N 1
ATOM 863 C CA . TRP A 1 105 ? 14.075 -10.666 -8.491 1.00 97.38 105 TRP A CA 1
ATOM 864 C C . TRP A 1 105 ? 12.687 -10.279 -9.009 1.00 97.38 105 TRP A C 1
ATOM 866 O O . TRP A 1 105 ? 12.318 -9.113 -8.941 1.00 97.38 105 TRP A O 1
ATOM 876 N N . LYS A 1 106 ? 11.891 -11.252 -9.470 1.00 96.25 106 LYS A N 1
ATOM 877 C CA . LYS A 1 106 ? 10.554 -11.037 -10.064 1.00 96.25 106 LYS A CA 1
ATOM 878 C C . LYS A 1 106 ? 9.610 -10.184 -9.222 1.00 96.25 106 LYS A C 1
ATOM 880 O O . LYS A 1 106 ? 8.952 -9.289 -9.745 1.00 96.25 106 LYS A O 1
ATOM 885 N N . ASP A 1 107 ? 9.599 -10.443 -7.919 1.00 93.75 107 ASP A N 1
ATOM 886 C CA . ASP A 1 107 ? 8.727 -9.776 -6.948 1.00 93.75 107 ASP A CA 1
ATOM 887 C C . ASP A 1 107 ? 9.464 -8.679 -6.161 1.00 93.75 107 ASP A C 1
ATOM 889 O O . ASP A 1 107 ? 9.063 -8.310 -5.052 1.00 93.75 107 ASP A O 1
ATOM 893 N N . TYR A 1 108 ? 10.594 -8.187 -6.682 1.00 97.81 108 TYR A N 1
ATOM 894 C CA . TYR A 1 108 ? 11.346 -7.133 -6.015 1.00 97.81 108 TYR A CA 1
ATOM 895 C C . TYR A 1 108 ? 10.558 -5.821 -6.015 1.00 97.81 108 TYR A C 1
ATOM 897 O O . TYR A 1 108 ? 10.088 -5.337 -7.043 1.00 97.81 108 TYR A O 1
ATOM 905 N N . ASP A 1 109 ? 10.442 -5.231 -4.830 1.00 98.12 109 ASP A N 1
ATOM 906 C CA . ASP A 1 109 ? 9.753 -3.969 -4.609 1.00 98.12 109 ASP A CA 1
ATOM 907 C C . ASP A 1 109 ? 10.765 -2.907 -4.182 1.00 98.12 109 ASP A C 1
ATOM 909 O O . ASP A 1 109 ? 11.201 -2.867 -3.028 1.00 98.12 109 ASP A O 1
ATOM 913 N N . VAL A 1 110 ? 11.100 -2.038 -5.137 1.00 98.06 110 VAL A N 1
ATOM 914 C CA . VAL A 1 110 ? 12.030 -0.906 -4.988 1.00 98.06 110 VAL A CA 1
ATOM 915 C C . VAL A 1 110 ? 11.568 0.145 -3.970 1.00 98.06 110 VAL A C 1
ATOM 917 O O . VAL A 1 110 ? 12.342 1.018 -3.588 1.00 98.06 110 VAL A O 1
ATOM 920 N N . PHE A 1 111 ? 10.302 0.114 -3.546 1.00 97.88 111 PHE A N 1
ATOM 921 C CA . PHE A 1 111 ? 9.737 1.072 -2.594 1.00 97.88 111 PHE A CA 1
ATOM 922 C C . PHE A 1 111 ? 9.536 0.471 -1.203 1.00 97.88 111 PHE A C 1
ATOM 924 O O . PHE A 1 111 ? 9.213 1.198 -0.263 1.00 97.88 111 PHE A O 1
ATOM 931 N N . PHE A 1 112 ? 9.751 -0.838 -1.040 1.00 98.31 112 PHE A N 1
ATOM 932 C CA . PHE A 1 112 ? 9.488 -1.542 0.212 1.00 98.31 112 PHE A CA 1
ATOM 933 C C . PHE A 1 112 ? 10.255 -0.945 1.396 1.00 98.31 112 PHE A C 1
ATOM 935 O O . PHE A 1 112 ? 9.649 -0.644 2.421 1.00 98.31 112 PHE A O 1
ATOM 942 N N . ARG A 1 113 ? 11.564 -0.680 1.245 1.00 97.06 113 ARG A N 1
ATOM 943 C CA . ARG A 1 113 ? 12.365 -0.057 2.316 1.00 97.06 113 ARG A CA 1
ATOM 944 C C . ARG A 1 113 ? 11.801 1.303 2.726 1.00 97.06 113 ARG A C 1
ATOM 946 O O . ARG A 1 113 ? 11.627 1.553 3.913 1.00 97.06 113 ARG A O 1
ATOM 953 N N . GLN A 1 114 ? 11.446 2.148 1.755 1.00 94.19 114 GLN A N 1
ATOM 954 C CA . GLN A 1 114 ? 10.850 3.456 2.029 1.00 94.19 114 GLN A CA 1
ATOM 955 C C . GLN A 1 114 ? 9.509 3.327 2.768 1.00 94.19 114 GLN A C 1
ATOM 957 O O . GLN A 1 114 ? 9.253 4.093 3.695 1.00 94.19 114 GLN A O 1
ATOM 962 N N . LYS A 1 115 ? 8.654 2.372 2.383 1.00 95.44 115 LYS A N 1
ATOM 963 C CA . LYS A 1 115 ? 7.369 2.118 3.055 1.00 95.44 115 LYS A CA 1
ATOM 964 C C . LYS A 1 115 ? 7.572 1.709 4.518 1.00 95.44 115 LYS A C 1
ATOM 966 O O . LYS A 1 115 ? 6.949 2.291 5.408 1.00 95.44 115 LYS A O 1
ATOM 971 N N . CYS A 1 116 ? 8.496 0.781 4.773 1.00 95.69 116 CYS A N 1
ATOM 972 C CA . CYS A 1 116 ? 8.852 0.346 6.124 1.00 95.69 116 CYS A CA 1
ATOM 973 C C . CYS A 1 116 ? 9.442 1.483 6.974 1.00 95.69 116 CYS A C 1
ATOM 975 O O . CYS A 1 116 ? 9.064 1.652 8.138 1.00 95.69 116 CYS A O 1
ATOM 977 N N . ASP A 1 117 ? 10.341 2.281 6.394 1.00 91.00 117 ASP A N 1
ATOM 978 C CA . ASP A 1 117 ? 10.983 3.413 7.066 1.00 91.00 117 ASP A CA 1
ATOM 979 C C . ASP A 1 117 ? 9.965 4.491 7.452 1.00 91.00 117 ASP A C 1
ATOM 981 O O . ASP A 1 117 ? 10.029 5.026 8.558 1.00 91.00 117 ASP A O 1
ATOM 985 N N . THR A 1 118 ? 9.010 4.800 6.568 1.00 87.19 118 THR A N 1
ATOM 986 C CA . THR A 1 118 ? 7.939 5.765 6.857 1.00 87.19 118 THR A CA 1
ATOM 987 C C . THR A 1 118 ? 7.098 5.304 8.044 1.00 87.19 118 THR A C 1
ATOM 989 O O . THR A 1 118 ? 6.903 6.082 8.972 1.00 87.19 118 THR A O 1
ATOM 992 N N . PHE A 1 119 ? 6.674 4.035 8.080 1.00 90.00 119 PHE A N 1
ATOM 993 C CA . PHE A 1 119 ? 5.920 3.502 9.221 1.00 90.00 119 PHE A CA 1
ATOM 994 C C . PHE A 1 119 ? 6.722 3.544 10.528 1.00 90.00 119 PHE A C 1
ATOM 996 O O . PHE A 1 119 ? 6.209 3.956 11.566 1.00 90.00 119 PHE A O 1
ATOM 1003 N N . SER A 1 120 ? 8.006 3.183 10.469 1.00 88.81 120 SER A N 1
ATOM 1004 C CA . SER A 1 120 ? 8.895 3.164 11.640 1.00 88.81 120 SER A CA 1
ATOM 1005 C C . SER A 1 120 ? 9.137 4.561 12.233 1.00 88.81 120 SER A C 1
ATOM 1007 O O . SER A 1 120 ? 9.547 4.683 13.385 1.00 88.81 120 SER A O 1
ATOM 1009 N N . ARG A 1 121 ? 8.865 5.631 11.473 1.00 86.25 121 ARG A N 1
ATOM 1010 C CA . ARG A 1 121 ? 8.944 7.028 11.935 1.00 86.25 121 ARG A CA 1
ATOM 1011 C C . ARG A 1 121 ? 7.635 7.556 12.526 1.00 86.25 121 ARG A C 1
ATOM 1013 O O . ARG A 1 121 ? 7.653 8.623 13.131 1.00 86.25 121 ARG A O 1
ATOM 1020 N N . SER A 1 122 ? 6.535 6.815 12.411 1.00 85.38 122 SER A N 1
ATOM 1021 C CA . SER A 1 122 ? 5.215 7.201 12.928 1.00 85.38 122 SER A CA 1
ATOM 1022 C C . SER A 1 122 ? 4.945 6.660 14.339 1.00 85.38 122 SER A C 1
ATOM 1024 O O . SER A 1 122 ? 3.794 6.424 14.692 1.00 85.38 122 SER A O 1
ATOM 1026 N N . SER A 1 123 ? 5.986 6.449 15.155 1.00 86.81 123 SER A N 1
ATOM 1027 C CA . SER A 1 123 ? 5.889 5.768 16.459 1.00 86.81 123 SER A CA 1
ATOM 1028 C C . SER A 1 123 ? 4.826 6.366 17.380 1.00 86.81 123 SER A C 1
ATOM 1030 O O . SER A 1 123 ? 3.979 5.638 17.884 1.00 86.81 123 SER A O 1
ATOM 1032 N N . GLN A 1 124 ? 4.822 7.690 17.544 1.00 83.44 124 GLN A N 1
ATOM 1033 C CA . GLN A 1 124 ? 3.862 8.392 18.397 1.00 83.44 124 GLN A CA 1
ATOM 1034 C C . GLN A 1 124 ? 2.412 8.113 17.969 1.00 83.44 124 GLN A C 1
ATOM 1036 O O . GLN A 1 124 ? 1.591 7.714 18.788 1.00 83.44 124 GLN A O 1
ATOM 1041 N N . ALA A 1 125 ? 2.128 8.255 16.673 1.00 84.25 125 ALA A N 1
ATOM 1042 C CA . ALA A 1 125 ? 0.808 8.035 16.084 1.00 84.25 125 ALA A CA 1
ATOM 1043 C C . ALA A 1 125 ? 0.351 6.571 16.212 1.00 84.25 125 ALA A C 1
ATOM 1045 O O . ALA A 1 125 ? -0.803 6.276 16.526 1.00 84.25 125 ALA A O 1
ATOM 1046 N N . VAL A 1 126 ? 1.280 5.639 15.975 1.00 90.12 126 VAL A N 1
ATOM 1047 C CA . VAL A 1 126 ? 1.041 4.199 16.105 1.00 90.12 126 VAL A CA 1
ATOM 1048 C C . VAL A 1 126 ? 0.675 3.854 17.543 1.00 90.12 126 VAL A C 1
ATOM 1050 O O . VAL A 1 126 ? -0.323 3.163 17.761 1.00 90.12 126 VAL A O 1
ATOM 1053 N N . PHE A 1 127 ? 1.439 4.355 18.518 1.00 89.75 127 PHE A N 1
ATOM 1054 C CA . PHE A 1 127 ? 1.217 4.026 19.920 1.00 89.75 127 PHE A CA 1
ATOM 1055 C C . PHE A 1 127 ? -0.021 4.677 20.516 1.00 89.75 127 PHE A C 1
ATOM 1057 O O . PHE A 1 127 ? -0.699 4.032 21.314 1.00 89.75 127 PHE A O 1
ATOM 1064 N N . GLU A 1 128 ? -0.374 5.878 20.070 1.00 85.25 128 GLU A N 1
ATOM 1065 C CA . GLU A 1 128 ? -1.616 6.550 20.442 1.00 85.25 128 GLU A CA 1
ATOM 1066 C C . GLU A 1 128 ? -2.851 5.723 20.061 1.00 85.25 128 GLU A C 1
ATOM 1068 O O . GLU A 1 128 ? -3.674 5.388 20.917 1.00 85.25 128 GLU A O 1
ATOM 1073 N N . LEU A 1 129 ? -2.926 5.276 18.804 1.00 88.62 129 LEU A N 1
ATOM 1074 C CA . LEU A 1 129 ? -3.986 4.368 18.370 1.00 88.62 129 LEU A CA 1
ATOM 1075 C C . LEU A 1 129 ? -3.881 3.014 19.076 1.00 88.62 129 LEU A C 1
ATOM 1077 O O . LEU A 1 129 ? -4.891 2.478 19.533 1.00 88.62 129 LEU A O 1
ATOM 1081 N N . SER A 1 130 ? -2.673 2.457 19.205 1.00 93.06 130 SER A N 1
ATOM 1082 C CA . SER A 1 130 ? -2.547 1.108 19.753 1.00 93.06 130 SER A CA 1
ATOM 1083 C C . SER A 1 130 ? -2.950 1.016 21.221 1.00 93.06 130 SER A C 1
ATOM 1085 O O . SER A 1 130 ? -3.659 0.100 21.619 1.00 93.06 130 SER A O 1
ATOM 1087 N N . THR A 1 131 ? -2.572 2.007 22.024 1.00 90.31 131 THR A N 1
ATOM 1088 C CA . THR A 1 131 ? -2.880 2.053 23.456 1.00 90.31 131 THR A CA 1
ATOM 1089 C C . THR A 1 131 ? -4.376 2.224 23.682 1.00 90.31 131 THR A C 1
ATOM 1091 O O . THR A 1 131 ? -4.940 1.594 24.575 1.00 90.31 131 THR A O 1
ATOM 1094 N N . ARG A 1 132 ? -5.044 3.002 22.824 1.00 87.44 132 ARG A N 1
ATOM 1095 C CA . ARG A 1 132 ? -6.493 3.188 22.880 1.00 87.44 132 ARG A CA 1
ATOM 1096 C C . ARG A 1 132 ? -7.278 1.945 22.459 1.00 87.44 132 ARG A C 1
ATOM 1098 O O . ARG A 1 132 ? -8.295 1.642 23.077 1.00 87.44 132 ARG A O 1
ATOM 1105 N N . PHE A 1 133 ? -6.833 1.244 21.417 1.00 90.44 133 PHE A N 1
ATOM 1106 C CA . PHE A 1 133 ? -7.583 0.134 20.816 1.00 90.44 133 PHE A CA 1
ATOM 1107 C C . PHE A 1 133 ? -7.050 -1.259 21.180 1.00 90.44 133 PHE A C 1
ATOM 1109 O O . PHE A 1 133 ? -7.600 -2.261 20.721 1.00 90.44 133 PHE A O 1
ATOM 1116 N N . ALA A 1 134 ? -6.017 -1.369 22.021 1.00 90.62 134 ALA A N 1
ATOM 1117 C CA . ALA A 1 134 ? -5.520 -2.658 22.505 1.00 90.62 134 ALA A CA 1
ATOM 1118 C C . ALA A 1 134 ? -6.604 -3.432 23.254 1.00 90.62 134 ALA A C 1
ATOM 1120 O O . ALA A 1 134 ? -6.854 -4.603 22.944 1.00 90.62 134 ALA A O 1
ATOM 1121 N N . THR A 1 135 ? -7.297 -2.761 24.175 1.00 87.31 135 THR A N 1
ATOM 1122 C CA . THR A 1 135 ? -8.486 -3.315 24.821 1.00 87.31 135 THR A CA 1
ATOM 1123 C C . THR A 1 135 ? -9.614 -3.412 23.794 1.00 87.31 135 THR A C 1
ATOM 1125 O O . THR A 1 135 ? -9.926 -2.407 23.151 1.00 87.31 135 THR A O 1
ATOM 1128 N N . PRO A 1 136 ? -10.235 -4.595 23.624 1.00 82.12 136 PRO A N 1
ATOM 1129 C CA . PRO A 1 136 ? -11.344 -4.762 22.703 1.00 82.12 136 PRO A CA 1
ATOM 1130 C C . PRO A 1 136 ? -12.446 -3.723 22.910 1.00 82.12 136 PRO A C 1
ATOM 1132 O O . PRO A 1 136 ? -12.806 -3.399 24.046 1.00 82.12 136 PRO A O 1
ATOM 1135 N N . PHE A 1 137 ? -12.990 -3.221 21.803 1.00 80.88 137 PHE A N 1
ATOM 1136 C CA . PHE A 1 137 ? -14.089 -2.271 21.820 1.00 80.88 137 PHE A CA 1
ATOM 1137 C C . PHE A 1 137 ? -15.264 -2.871 22.595 1.00 80.88 137 PHE A C 1
ATOM 1139 O O . PHE A 1 137 ? -15.734 -3.971 22.302 1.00 80.88 137 PHE A O 1
ATOM 1146 N N . SER A 1 138 ? -15.731 -2.137 23.600 1.00 77.25 138 SER A N 1
ATOM 1147 C CA . SER A 1 138 ? -16.879 -2.516 24.412 1.00 77.25 138 SER A CA 1
ATOM 1148 C C . SER A 1 138 ? -17.806 -1.321 24.566 1.00 77.25 138 SER A C 1
ATOM 1150 O O . SER A 1 138 ? -17.362 -0.173 24.590 1.00 77.25 138 SER A O 1
ATOM 1152 N N . ILE A 1 139 ? -19.105 -1.594 24.639 1.00 74.12 139 ILE A N 1
ATOM 1153 C CA . ILE A 1 139 ? -20.133 -0.581 24.859 1.00 74.12 139 ILE A CA 1
ATOM 1154 C C . ILE A 1 139 ? -20.444 -0.585 26.360 1.00 74.12 139 ILE A C 1
ATOM 1156 O O . ILE A 1 139 ? -21.038 -1.553 26.840 1.00 74.12 139 ILE A O 1
ATOM 1160 N N . PRO A 1 140 ? -20.055 0.455 27.122 1.00 70.62 140 PRO A N 1
ATOM 1161 C CA . PRO A 1 140 ? -20.232 0.462 28.576 1.00 70.62 140 PRO A CA 1
ATOM 1162 C C . PRO A 1 140 ? -21.706 0.515 28.996 1.00 70.62 140 PRO A C 1
ATOM 1164 O O . PRO A 1 140 ? -22.074 0.013 30.055 1.00 70.62 140 PRO A O 1
ATOM 1167 N N . ASP A 1 141 ? -22.544 1.136 28.163 1.00 77.38 141 ASP A N 1
ATOM 1168 C CA . ASP A 1 141 ? -23.973 1.333 28.388 1.00 77.38 141 ASP A CA 1
ATOM 1169 C C . ASP A 1 141 ? -24.747 0.984 27.112 1.00 77.38 141 ASP A C 1
ATOM 1171 O O . ASP A 1 141 ? -24.717 1.722 26.124 1.00 77.38 141 ASP A O 1
ATOM 1175 N N . ALA A 1 142 ? -25.459 -0.145 27.142 1.00 78.56 142 ALA A N 1
ATOM 1176 C CA . ALA A 1 142 ? -26.249 -0.629 26.012 1.00 78.56 142 ALA A CA 1
ATOM 1177 C C . ALA A 1 142 ? -27.325 0.377 25.558 1.00 78.56 142 ALA A C 1
ATOM 1179 O O . ALA A 1 142 ? -27.710 0.375 24.392 1.00 78.56 142 ALA A O 1
ATOM 1180 N N . SER A 1 143 ? -27.786 1.278 26.436 1.00 79.94 143 SER A N 1
ATOM 1181 C CA . SER A 1 143 ? -28.760 2.311 26.058 1.00 79.94 143 SER A CA 1
ATOM 1182 C C . SER A 1 143 ? -28.183 3.373 25.113 1.00 79.94 143 SER A C 1
ATOM 1184 O O . SER A 1 143 ? -28.941 4.035 24.404 1.00 79.94 143 SER A O 1
ATOM 1186 N N . LYS A 1 144 ? -26.849 3.499 25.053 1.00 82.38 144 LYS A N 1
ATOM 1187 C CA . LYS A 1 144 ? -26.117 4.450 24.201 1.00 82.38 144 LYS A CA 1
ATOM 1188 C C . LYS A 1 144 ? -25.376 3.794 23.038 1.00 82.38 144 LYS A C 1
ATOM 1190 O O . LYS A 1 144 ? -24.656 4.479 22.315 1.00 82.38 144 LYS A O 1
ATOM 1195 N N . GLU A 1 145 ? -25.565 2.492 22.827 1.00 83.75 145 GLU A N 1
ATOM 1196 C CA . GLU A 1 145 ? -24.869 1.703 21.804 1.00 83.75 145 GLU A CA 1
ATOM 1197 C C . GLU A 1 145 ? -24.858 2.390 20.432 1.00 83.75 145 GLU A C 1
ATOM 1199 O O . GLU A 1 145 ? -23.795 2.620 19.857 1.00 83.75 145 GLU A O 1
ATOM 1204 N N . ALA A 1 146 ? -26.034 2.782 19.936 1.00 85.62 146 ALA A N 1
ATOM 1205 C CA . ALA A 1 146 ? -26.162 3.383 18.613 1.00 85.62 146 ALA A CA 1
ATOM 1206 C C . ALA A 1 146 ? -25.380 4.701 18.483 1.00 85.62 146 ALA A C 1
ATOM 1208 O O . ALA A 1 146 ? -24.749 4.946 17.458 1.00 85.62 146 ALA A O 1
ATOM 1209 N N . GLU A 1 147 ? -25.394 5.546 19.513 1.00 85.81 147 GLU A N 1
ATOM 1210 C CA . GLU A 1 147 ? -24.681 6.825 19.508 1.00 85.81 147 GLU A CA 1
ATOM 1211 C C . GLU A 1 147 ? -23.163 6.614 19.570 1.00 85.81 147 GLU A C 1
ATOM 1213 O O . GLU A 1 147 ? -22.428 7.178 18.758 1.00 85.81 147 GLU A O 1
ATOM 1218 N N . THR A 1 148 ? -22.690 5.746 20.472 1.00 85.44 148 THR A N 1
ATOM 1219 C CA . THR A 1 148 ? -21.263 5.422 20.607 1.00 85.44 148 THR A CA 1
ATOM 1220 C C . THR A 1 148 ? -20.698 4.817 19.323 1.00 85.44 148 THR A C 1
ATOM 1222 O O . THR A 1 148 ? -19.644 5.251 18.861 1.00 85.44 148 THR A O 1
ATOM 1225 N N . VAL A 1 149 ? -21.409 3.868 18.704 1.00 88.81 149 VAL A N 1
ATOM 1226 C CA . VAL A 1 149 ? -20.988 3.253 17.435 1.00 88.81 149 VAL A CA 1
ATOM 1227 C C . VAL A 1 149 ? -20.920 4.295 16.319 1.00 88.81 149 VAL A C 1
ATOM 1229 O O . VAL A 1 149 ? -19.945 4.315 15.571 1.00 88.81 149 VAL A O 1
ATOM 1232 N N . ARG A 1 150 ? -21.903 5.201 16.218 1.00 89.88 150 ARG A N 1
ATOM 1233 C CA . ARG A 1 150 ? -21.890 6.267 15.202 1.00 89.88 150 ARG A CA 1
ATOM 1234 C C . ARG A 1 150 ? -20.730 7.243 15.383 1.00 89.88 150 ARG A C 1
ATOM 1236 O O . ARG A 1 150 ? -20.113 7.621 14.390 1.00 89.88 150 ARG A O 1
ATOM 1243 N N . LEU A 1 151 ? -20.434 7.654 16.616 1.00 85.25 151 LEU A N 1
ATOM 1244 C CA . LEU A 1 151 ? -19.314 8.556 16.905 1.00 85.25 151 LEU A CA 1
ATOM 1245 C C . LEU A 1 151 ? -17.974 7.902 16.558 1.00 85.25 151 LEU A C 1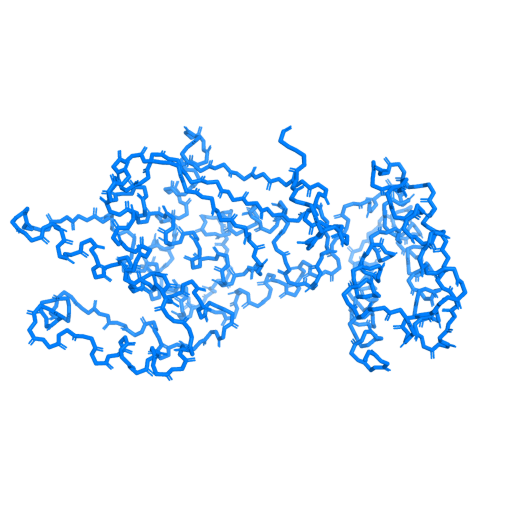
ATOM 1247 O O . LEU A 1 151 ? -17.190 8.489 15.816 1.00 85.25 151 LEU A O 1
ATOM 1251 N N . MET A 1 152 ? -17.763 6.661 17.002 1.00 87.62 152 MET A N 1
ATOM 1252 C CA . MET A 1 152 ? -16.557 5.897 16.677 1.00 87.62 152 MET A CA 1
ATOM 1253 C C . MET A 1 152 ? -16.401 5.668 15.174 1.00 87.62 152 MET A C 1
ATOM 1255 O O . MET A 1 152 ? -15.303 5.793 14.639 1.00 87.62 152 MET A O 1
ATOM 1259 N N . PHE A 1 153 ? -17.501 5.370 14.477 1.00 91.56 153 PHE A N 1
ATOM 1260 C CA . PHE A 1 153 ? -17.499 5.212 13.027 1.00 91.56 153 PHE A CA 1
ATOM 1261 C C . PHE A 1 153 ? -17.037 6.493 12.327 1.00 91.56 153 PHE A C 1
ATOM 1263 O O . PHE A 1 153 ? -16.170 6.435 11.456 1.00 91.56 153 PHE A O 1
ATOM 1270 N N . ARG A 1 154 ? -17.592 7.651 12.710 1.00 88.75 154 ARG A N 1
ATOM 1271 C CA . ARG A 1 154 ? -17.216 8.951 12.134 1.00 88.75 154 ARG A CA 1
ATOM 1272 C C . ARG A 1 154 ? -15.744 9.260 12.363 1.00 88.75 154 ARG A C 1
ATOM 1274 O O . ARG A 1 154 ? -15.053 9.652 11.429 1.00 88.75 154 ARG A O 1
ATOM 1281 N N . GLU A 1 155 ? -15.282 9.052 13.587 1.00 86.62 155 GLU A N 1
ATOM 1282 C CA . GLU A 1 155 ? -13.900 9.297 13.966 1.00 86.62 155 GLU A CA 1
ATOM 1283 C C . GLU A 1 155 ? -12.929 8.417 13.178 1.00 86.62 155 GLU A C 1
ATOM 1285 O O . GLU A 1 155 ? -12.042 8.933 12.504 1.00 86.62 155 GLU A O 1
ATOM 1290 N N . LEU A 1 156 ? -13.135 7.099 13.184 1.00 90.62 156 LEU A N 1
ATOM 1291 C CA . LEU A 1 156 ? -12.237 6.168 12.503 1.00 90.62 156 LEU A CA 1
ATOM 1292 C C . LEU A 1 156 ? -12.271 6.324 10.979 1.00 90.62 156 LEU A C 1
ATOM 1294 O O . LEU A 1 156 ? -11.242 6.151 10.331 1.00 90.62 156 LEU A O 1
ATOM 1298 N N . THR A 1 157 ? -13.402 6.751 10.405 1.00 91.94 157 THR A N 1
ATOM 1299 C CA . THR A 1 157 ? -13.454 7.111 8.979 1.00 91.94 157 THR A CA 1
ATOM 1300 C C . THR A 1 157 ? -12.548 8.307 8.673 1.00 91.94 157 THR A C 1
ATOM 1302 O O . THR A 1 157 ? -11.876 8.321 7.644 1.00 91.94 157 THR A O 1
ATOM 1305 N N . GLN A 1 158 ? -12.492 9.307 9.558 1.00 87.06 158 GLN A N 1
ATOM 1306 C CA . GLN A 1 158 ? -11.592 10.452 9.388 1.00 87.06 158 GLN A CA 1
ATOM 1307 C C . GLN A 1 158 ? -10.128 10.087 9.658 1.00 87.06 158 GLN A C 1
ATOM 1309 O O . GLN A 1 158 ? -9.251 10.566 8.943 1.00 87.06 158 GLN A O 1
ATOM 1314 N N . VAL A 1 159 ? -9.856 9.203 10.624 1.00 86.25 159 VAL A N 1
ATOM 1315 C CA . VAL A 1 159 ? -8.509 8.652 10.856 1.00 86.25 159 VAL A CA 1
ATOM 1316 C C . VAL A 1 159 ? -7.990 7.936 9.603 1.00 86.25 159 VAL A C 1
ATOM 1318 O O . VAL A 1 159 ? -6.843 8.157 9.217 1.00 86.25 159 VAL A O 1
ATOM 1321 N N . CYS A 1 160 ? -8.834 7.154 8.921 1.00 89.50 160 CYS A N 1
ATOM 1322 C CA . CYS A 1 160 ? -8.514 6.576 7.611 1.00 89.50 160 CYS A CA 1
ATOM 1323 C C . CYS A 1 160 ? -8.295 7.652 6.539 1.00 89.50 160 CYS A C 1
ATOM 1325 O O . CYS A 1 160 ? -7.249 7.663 5.898 1.00 89.50 160 CYS A O 1
ATOM 1327 N N . LEU A 1 161 ? -9.232 8.600 6.381 1.00 89.44 161 LEU A N 1
ATOM 1328 C CA . LEU A 1 161 ? -9.153 9.664 5.366 1.00 89.44 161 LEU A CA 1
ATOM 1329 C C . LEU A 1 161 ? -7.834 10.448 5.425 1.00 89.44 161 LEU A C 1
ATOM 1331 O O . LEU A 1 161 ? -7.276 10.819 4.394 1.00 89.44 161 LEU A O 1
ATOM 1335 N N . TRP A 1 162 ? -7.352 10.726 6.633 1.00 85.50 162 TRP A N 1
ATOM 1336 C CA . TRP A 1 162 ? -6.173 11.553 6.855 1.00 85.50 162 TRP A CA 1
ATOM 1337 C C . TRP A 1 162 ? -4.899 10.760 7.164 1.00 85.50 162 TRP A C 1
ATOM 1339 O O . TRP A 1 162 ? -3.860 11.375 7.419 1.00 85.50 162 TRP A O 1
ATOM 1349 N N . GLY A 1 163 ? -4.941 9.423 7.114 1.00 75.31 163 GLY A N 1
ATOM 1350 C CA . GLY A 1 163 ? -3.808 8.552 7.448 1.00 75.31 163 GLY A CA 1
ATOM 1351 C C . GLY A 1 163 ? -2.528 8.882 6.669 1.00 75.31 163 GLY A C 1
ATOM 1352 O O . GLY A 1 163 ? -1.429 8.795 7.213 1.00 75.31 163 GLY A O 1
ATOM 1353 N N . ASN A 1 164 ? -2.661 9.373 5.434 1.00 72.56 164 ASN A N 1
ATOM 1354 C CA . ASN A 1 164 ? -1.535 9.791 4.592 1.00 72.56 164 ASN A CA 1
ATOM 1355 C C . ASN A 1 164 ? -0.853 11.099 5.055 1.00 72.56 164 ASN A C 1
ATOM 1357 O O . ASN A 1 164 ? 0.327 11.328 4.799 1.00 72.56 164 ASN A O 1
ATOM 1361 N N . SER A 1 165 ? -1.569 11.974 5.765 1.00 68.00 165 SER A N 1
ATOM 1362 C CA . SER A 1 165 ? -1.041 13.280 6.189 1.00 68.00 165 SER A CA 1
ATOM 1363 C C . SER A 1 165 ? -0.255 13.222 7.502 1.00 68.00 165 SER A C 1
ATOM 1365 O O . SER A 1 165 ? 0.397 14.207 7.840 1.00 68.00 165 SER A O 1
ATOM 1367 N N . THR A 1 166 ? -0.298 12.094 8.233 1.00 53.84 166 THR A N 1
ATOM 1368 C CA . THR A 1 166 ? 0.316 11.907 9.571 1.00 53.84 166 THR A CA 1
ATOM 1369 C C . THR A 1 166 ? 0.149 13.142 10.469 1.00 53.84 166 THR A C 1
ATOM 1371 O O . THR A 1 166 ? 1.076 13.570 11.158 1.00 53.84 166 THR A O 1
ATOM 1374 N N . ASP A 1 167 ? -1.022 13.779 10.426 1.00 51.91 167 ASP A N 1
ATOM 1375 C CA . ASP A 1 167 ? -1.286 14.934 11.271 1.00 51.91 167 ASP A CA 1
ATOM 1376 C C . ASP A 1 167 ? -1.680 14.416 12.655 1.00 51.91 167 ASP A C 1
ATOM 1378 O O . ASP A 1 167 ? -2.823 14.046 12.906 1.00 51.91 167 ASP A O 1
ATOM 1382 N N . LEU A 1 168 ? -0.694 14.348 13.553 1.00 49.06 168 LEU A N 1
ATOM 1383 C CA . LEU A 1 168 ? -0.865 13.926 14.946 1.00 49.06 168 LEU A CA 1
ATOM 1384 C C . LEU A 1 168 ? -1.935 14.745 15.682 1.00 49.06 168 LEU A C 1
ATOM 1386 O O . LEU A 1 168 ? -2.484 14.257 16.664 1.00 49.06 168 LEU A O 1
ATOM 1390 N N . SER A 1 169 ? -2.274 15.956 15.213 1.00 49.88 169 SER A N 1
ATOM 1391 C CA . SER A 1 169 ? -3.374 16.732 15.798 1.00 49.88 169 SER A CA 1
ATOM 1392 C C . SER A 1 169 ? -4.746 16.068 15.635 1.00 49.88 169 SER A C 1
ATOM 1394 O O . SER A 1 169 ? -5.672 16.395 16.375 1.00 49.88 169 SER A O 1
ATOM 1396 N N . LEU A 1 170 ? -4.854 15.100 14.719 1.00 50.62 170 LEU A N 1
ATOM 1397 C CA . LEU A 1 170 ? -6.035 14.270 14.481 1.00 50.62 170 LEU A CA 1
ATOM 1398 C C . LEU A 1 170 ? -6.143 13.079 15.436 1.00 50.62 170 LEU A C 1
ATOM 1400 O O . LEU A 1 170 ? -7.227 12.524 15.584 1.00 50.62 170 LEU A O 1
ATOM 1404 N N . LEU A 1 171 ? -5.025 12.650 16.027 1.00 49.72 171 LEU A N 1
ATOM 1405 C CA . LEU A 1 171 ? -4.935 11.411 16.803 1.00 49.72 171 LEU A CA 1
ATOM 1406 C C . LEU A 1 171 ? -5.051 11.635 18.314 1.00 49.72 171 LEU A C 1
ATOM 1408 O O . LEU A 1 171 ? -5.179 10.660 19.048 1.00 49.72 171 LEU A O 1
ATOM 1412 N N . ILE A 1 172 ? -5.090 12.897 18.758 1.00 45.09 172 ILE A N 1
ATOM 1413 C CA . ILE A 1 172 ? -4.913 13.286 20.160 1.00 45.09 172 ILE A CA 1
ATOM 1414 C C . ILE A 1 172 ? -5.909 12.598 21.109 1.00 45.09 172 ILE A C 1
ATOM 1416 O O . ILE A 1 172 ? -7.115 12.838 21.051 1.00 45.09 172 ILE A O 1
ATOM 1420 N N . ASN A 1 173 ? -5.339 11.814 22.035 1.00 42.06 173 ASN A N 1
ATOM 1421 C CA . ASN A 1 173 ? -5.832 11.378 23.348 1.00 42.06 173 ASN A CA 1
ATOM 1422 C C . ASN A 1 173 ? -7.275 11.778 23.687 1.00 42.06 173 ASN A C 1
ATOM 1424 O O . ASN A 1 173 ? -7.523 12.759 24.389 1.00 42.06 173 ASN A O 1
ATOM 1428 N N . MET A 1 174 ? -8.227 10.937 23.294 1.00 40.94 174 MET A N 1
ATOM 1429 C CA . MET A 1 174 ? -9.540 10.931 23.923 1.00 40.94 174 MET A CA 1
ATOM 1430 C C . MET A 1 174 ? -9.495 10.028 25.154 1.00 40.94 174 MET A C 1
ATOM 1432 O O . MET A 1 174 ? -9.580 8.804 25.044 1.00 40.94 174 MET A O 1
ATOM 1436 N N . THR A 1 175 ? -9.347 10.622 26.338 1.00 44.12 175 THR A N 1
ATOM 1437 C CA . THR A 1 175 ? -9.507 9.883 27.599 1.00 44.12 175 THR A CA 1
ATOM 1438 C C . THR A 1 175 ? -10.953 9.374 27.743 1.00 44.12 175 THR A C 1
ATOM 1440 O O . THR A 1 175 ? -11.860 9.862 27.068 1.00 44.12 175 THR A O 1
ATOM 1443 N N . GLU A 1 176 ? -11.230 8.423 28.645 1.00 41.28 176 GLU A N 1
ATOM 1444 C CA . GLU A 1 176 ? -12.622 8.047 28.979 1.00 41.28 176 GLU A CA 1
ATOM 1445 C C . GLU A 1 176 ? -13.480 9.266 29.375 1.00 41.28 176 GLU A C 1
ATOM 1447 O O . GLU A 1 176 ? -14.689 9.294 29.128 1.00 41.28 176 GLU A O 1
ATOM 1452 N N . GLU A 1 177 ? -12.863 10.296 29.965 1.00 42.97 177 GLU A N 1
ATOM 1453 C CA . GLU A 1 177 ? -13.520 11.572 30.244 1.00 42.97 177 GLU A CA 1
ATOM 1454 C C . GLU A 1 177 ? -13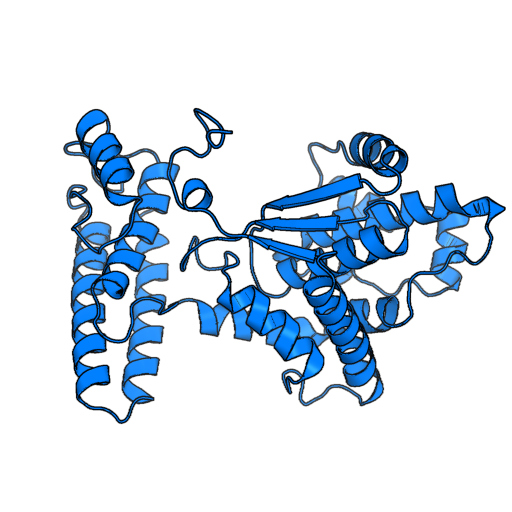.825 12.370 28.976 1.00 42.97 177 GLU A C 1
ATOM 1456 O O . GLU A 1 177 ? -14.861 13.023 28.928 1.00 42.97 177 GLU A O 1
ATOM 1461 N N . ASP A 1 178 ? -13.001 12.294 27.934 1.00 42.28 178 ASP A N 1
ATOM 1462 C CA . ASP A 1 178 ? -13.248 12.975 26.660 1.00 42.28 178 ASP A CA 1
ATOM 1463 C C . ASP A 1 178 ? -14.252 12.217 25.780 1.00 42.28 178 ASP A C 1
ATOM 1465 O O . ASP A 1 178 ? -15.030 12.848 25.072 1.00 42.28 178 ASP A O 1
ATOM 1469 N N . ILE A 1 179 ? -14.361 10.889 25.921 1.00 44.41 179 ILE A N 1
ATOM 1470 C CA . ILE A 1 179 ? -15.493 10.099 25.396 1.00 44.41 179 ILE A CA 1
ATOM 1471 C C . ILE A 1 179 ? -16.797 10.507 26.103 1.00 44.41 179 ILE A C 1
ATOM 1473 O O . ILE A 1 179 ? -17.829 10.685 25.452 1.00 44.41 179 ILE A O 1
ATOM 1477 N N . LYS A 1 180 ? -16.763 10.724 27.427 1.00 40.53 180 LYS A N 1
ATOM 1478 C CA . LYS A 1 180 ? -17.898 11.291 28.181 1.00 40.53 180 LYS A CA 1
ATOM 1479 C C . LYS A 1 180 ? -18.179 12.750 27.803 1.00 40.53 180 LYS A C 1
ATOM 1481 O O . LYS A 1 180 ? -19.345 13.129 27.748 1.00 40.53 180 LYS A O 1
ATOM 1486 N N . LYS A 1 181 ? -17.160 13.563 27.495 1.00 39.25 181 LYS A N 1
ATOM 1487 C CA . LYS A 1 181 ? -17.350 14.941 27.012 1.00 39.25 181 LYS A CA 1
ATOM 1488 C C . LYS A 1 181 ? -17.859 14.987 25.580 1.00 39.25 181 LYS A C 1
ATOM 1490 O O . LYS A 1 181 ? -18.674 15.852 25.303 1.00 39.25 181 LYS A O 1
ATOM 1495 N N . LEU A 1 182 ? -17.516 14.040 24.709 1.00 39.72 182 LEU A N 1
ATOM 1496 C CA . LEU A 1 182 ? -18.117 13.893 23.377 1.00 39.72 182 LEU A CA 1
ATOM 1497 C C . LEU A 1 182 ? -19.636 13.687 23.429 1.00 39.72 182 LEU A C 1
ATOM 1499 O O . LEU A 1 182 ? -20.334 14.127 22.522 1.00 39.72 182 LEU A O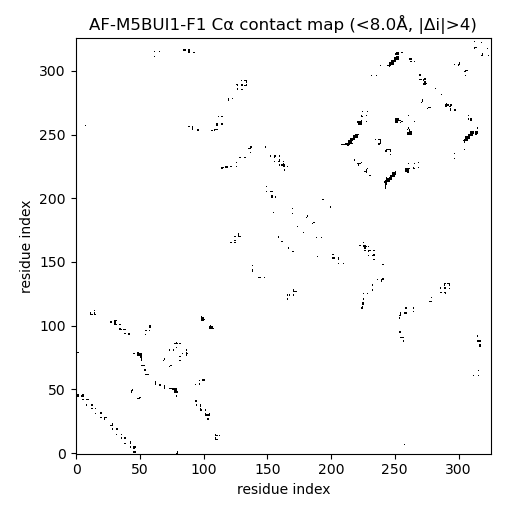 1
ATOM 1503 N N . GLN A 1 183 ? -20.156 13.119 24.521 1.00 41.94 183 GLN A N 1
ATOM 1504 C CA . GLN A 1 183 ? -21.597 13.032 24.796 1.00 41.94 183 GLN A CA 1
ATOM 1505 C C . GLN A 1 183 ? -22.219 14.378 25.241 1.00 41.94 183 GLN A C 1
ATOM 1507 O O . GLN A 1 183 ? -23.434 14.468 25.384 1.00 41.94 183 GLN A O 1
ATOM 1512 N N . SER A 1 184 ? -21.414 15.424 25.483 1.00 38.31 184 SER A N 1
ATOM 1513 C CA . SER A 1 184 ? -21.847 16.739 26.002 1.00 38.31 184 SER A CA 1
ATOM 1514 C C . SER A 1 184 ? -21.413 17.955 25.160 1.00 38.31 184 SER A C 1
ATOM 1516 O O . SER A 1 184 ? -22.111 18.964 25.156 1.00 38.31 184 SER A O 1
ATOM 1518 N N . THR A 1 185 ? -20.302 17.862 24.422 1.00 37.62 185 THR A N 1
ATOM 1519 C CA . THR A 1 185 ? -19.706 18.900 23.556 1.00 37.62 185 THR A CA 1
ATOM 1520 C C . THR A 1 185 ? -19.345 18.336 22.180 1.00 37.62 185 THR A C 1
ATOM 1522 O O . THR A 1 185 ? -18.406 18.808 21.548 1.00 37.62 185 THR A O 1
ATOM 1525 N N . GLY A 1 186 ? -20.020 17.259 21.759 1.00 39.50 186 GLY A N 1
ATOM 1526 C CA . GLY A 1 186 ? -19.637 16.438 20.615 1.00 39.50 186 GLY A CA 1
ATOM 1527 C C . GLY A 1 186 ? -19.115 17.235 19.421 1.00 39.50 186 GLY A C 1
ATOM 1528 O O . GLY A 1 186 ? -19.837 18.037 18.840 1.00 39.50 186 GLY A O 1
ATOM 1529 N N . GLY A 1 187 ? -17.869 16.964 19.033 1.00 50.59 187 GLY A N 1
ATOM 1530 C CA . GLY A 1 187 ? -17.425 17.249 17.677 1.00 50.59 187 GLY A CA 1
ATOM 1531 C C . GLY A 1 187 ? -16.566 18.483 17.433 1.00 50.59 187 GLY A C 1
ATOM 1532 O O . GLY A 1 187 ? -16.288 18.705 16.271 1.00 50.59 187 GLY A O 1
ATOM 1533 N N . ASP A 1 188 ? -16.066 19.242 18.412 1.00 51.97 188 ASP A N 1
ATOM 1534 C CA . ASP A 1 188 ? -15.226 20.420 18.086 1.00 51.97 188 ASP A CA 1
ATOM 1535 C C . ASP A 1 188 ? -13.956 20.066 17.276 1.00 51.97 188 ASP A C 1
ATOM 1537 O O . ASP A 1 188 ? -13.552 20.804 16.374 1.00 51.97 188 ASP A O 1
ATOM 1541 N N . HIS A 1 189 ? -13.355 18.899 17.534 1.00 53.34 189 HIS A N 1
ATOM 1542 C CA . HIS A 1 189 ? -12.171 18.426 16.805 1.00 53.34 189 HIS A CA 1
ATOM 1543 C C . HIS A 1 189 ? -12.514 17.747 15.473 1.00 53.34 189 HIS A C 1
ATOM 1545 O O . HIS A 1 189 ? -11.891 18.074 14.466 1.00 53.34 189 HIS A O 1
ATOM 1551 N N . LEU A 1 190 ? -13.555 16.902 15.436 1.00 60.41 190 LEU A N 1
ATOM 1552 C CA . LEU A 1 190 ? -14.111 16.365 14.183 1.00 60.41 190 LEU A CA 1
ATOM 1553 C C . LEU A 1 190 ? -14.567 17.505 13.257 1.00 60.41 190 LEU A C 1
ATOM 1555 O O . LEU A 1 190 ? -14.317 17.476 12.063 1.00 60.41 190 LEU A O 1
ATOM 1559 N N . ALA A 1 191 ? -15.154 18.571 13.801 1.00 65.62 191 ALA A N 1
ATOM 1560 C CA . ALA A 1 191 ? -15.562 19.756 13.054 1.00 65.62 191 ALA A CA 1
ATOM 1561 C C . ALA A 1 191 ? -14.354 20.537 12.515 1.00 65.62 191 ALA A C 1
ATOM 1563 O O . ALA A 1 191 ? -14.397 21.081 11.407 1.00 65.62 191 ALA A O 1
ATOM 1564 N N . ALA A 1 192 ? -13.251 20.587 13.270 1.00 68.44 192 ALA A N 1
ATOM 1565 C CA . ALA A 1 192 ? -12.027 21.254 12.840 1.00 68.44 192 ALA A CA 1
ATOM 1566 C C . ALA A 1 192 ? -11.351 20.555 11.651 1.00 68.44 192 ALA A C 1
ATOM 1568 O O . ALA A 1 192 ? -10.651 21.222 10.889 1.00 68.44 192 ALA A O 1
ATOM 1569 N N . THR A 1 193 ? -11.558 19.253 11.484 1.00 69.44 193 THR A N 1
ATOM 1570 C CA . THR A 1 193 ? -11.009 18.442 10.388 1.00 69.44 193 THR A CA 1
ATOM 1571 C C . THR A 1 193 ? -12.001 18.349 9.237 1.00 69.44 193 THR A C 1
ATOM 1573 O O . THR A 1 193 ? -11.620 18.517 8.078 1.00 69.44 193 THR A O 1
ATOM 1576 N N . GLU A 1 194 ? -13.291 18.232 9.552 1.00 77.81 194 GLU A N 1
ATOM 1577 C CA . GLU A 1 194 ? -14.404 18.302 8.603 1.00 77.81 194 GLU A CA 1
ATOM 1578 C C . GLU A 1 194 ? -14.445 19.620 7.833 1.00 77.81 194 GLU A C 1
ATOM 1580 O O . GLU A 1 194 ? -14.839 19.619 6.670 1.00 77.81 194 GLU A O 1
ATOM 1585 N N . LYS A 1 195 ? -13.962 20.735 8.405 1.00 83.75 195 LYS A N 1
ATOM 1586 C CA . LYS A 1 195 ? -13.858 22.014 7.675 1.00 83.75 195 LYS A CA 1
ATOM 1587 C C . LYS A 1 195 ? -12.996 21.921 6.407 1.00 83.75 195 LYS A C 1
ATOM 1589 O O . LYS A 1 195 ? -13.142 22.746 5.509 1.00 83.75 195 LYS A O 1
ATOM 1594 N N . ASN A 1 196 ? -12.084 20.946 6.352 1.00 84.81 196 ASN A N 1
ATOM 1595 C CA . ASN A 1 196 ? -11.215 20.693 5.205 1.00 84.81 196 ASN A CA 1
ATOM 1596 C C . ASN A 1 196 ? -11.796 19.624 4.254 1.00 84.81 196 ASN A C 1
ATOM 1598 O O . ASN A 1 196 ? -11.195 19.346 3.217 1.00 84.81 196 ASN A O 1
ATOM 1602 N N . ILE A 1 197 ? -12.958 19.037 4.571 1.00 87.88 197 ILE A N 1
ATOM 1603 C CA . ILE A 1 197 ? -13.658 18.051 3.739 1.00 87.88 197 ILE A CA 1
ATOM 1604 C C . ILE A 1 197 ? -14.677 18.782 2.857 1.00 87.88 197 ILE A C 1
ATOM 1606 O O . ILE A 1 197 ? -15.745 19.188 3.306 1.00 87.88 197 ILE A O 1
ATOM 1610 N N . LEU A 1 198 ? -14.355 18.941 1.571 1.00 92.75 198 LEU A N 1
ATOM 1611 C CA . LEU A 1 198 ? -15.187 19.709 0.631 1.00 92.75 198 LEU A CA 1
ATOM 1612 C C . LEU A 1 198 ? -16.480 18.987 0.217 1.00 92.75 198 LEU A C 1
ATOM 1614 O O . LEU A 1 198 ? -17.494 19.632 -0.035 1.00 92.75 198 LEU A O 1
ATOM 1618 N N . GLY A 1 199 ? -16.438 17.657 0.121 1.00 93.88 199 GLY A N 1
ATOM 1619 C CA . GLY A 1 199 ? -17.595 16.804 -0.144 1.00 93.88 199 GLY A CA 1
ATOM 1620 C C . GLY A 1 199 ? -17.693 15.754 0.951 1.00 93.88 199 GLY A C 1
ATOM 1621 O O . GLY A 1 199 ? -16.810 14.907 1.056 1.00 93.88 199 GLY A O 1
ATOM 1622 N N . ASN A 1 200 ? -18.732 15.838 1.781 1.00 92.25 200 ASN A N 1
ATOM 1623 C CA . ASN A 1 200 ? -18.846 15.034 2.992 1.00 92.25 200 ASN A CA 1
ATOM 1624 C C . ASN A 1 200 ? -20.161 14.239 3.013 1.00 92.25 200 ASN A C 1
ATOM 1626 O O . ASN A 1 200 ? -21.214 14.766 3.367 1.00 92.25 200 ASN A O 1
ATOM 1630 N N . ASP A 1 201 ? -20.083 12.961 2.639 1.00 94.94 201 ASP A N 1
ATOM 1631 C CA . ASP A 1 201 ? -21.188 11.996 2.734 1.00 94.94 201 ASP A CA 1
ATOM 1632 C C . ASP A 1 201 ? -21.048 11.065 3.957 1.00 94.94 201 ASP A C 1
ATOM 1634 O O . ASP A 1 201 ? -21.712 10.029 4.027 1.00 94.94 201 ASP A O 1
ATOM 1638 N N . LEU A 1 202 ? -20.210 11.425 4.939 1.00 90.81 202 LEU A N 1
ATOM 1639 C CA . LEU A 1 202 ? -19.910 10.595 6.110 1.00 90.81 202 LEU A CA 1
ATOM 1640 C C . LEU A 1 202 ? -21.170 10.169 6.870 1.00 90.81 202 LEU A C 1
ATOM 1642 O O . LEU A 1 202 ? -21.283 9.019 7.287 1.00 90.81 202 LEU A O 1
ATOM 1646 N N . ASP A 1 203 ? -22.142 11.068 7.004 1.00 90.44 203 ASP A N 1
ATOM 1647 C CA . ASP A 1 203 ? -23.401 10.764 7.683 1.00 90.44 203 ASP A CA 1
ATOM 1648 C C . ASP A 1 203 ? -24.251 9.754 6.923 1.00 90.44 203 ASP A C 1
ATOM 1650 O O . ASP A 1 203 ? -24.753 8.807 7.526 1.00 90.44 203 ASP A O 1
ATOM 1654 N N . LYS A 1 204 ? -24.335 9.886 5.595 1.00 94.12 204 LYS A N 1
ATOM 1655 C CA . LYS A 1 204 ? -25.046 8.920 4.746 1.00 94.12 204 LYS A CA 1
ATOM 1656 C C . LYS A 1 204 ? -24.360 7.557 4.772 1.00 94.12 204 LYS A C 1
ATOM 1658 O O . LYS A 1 204 ? -25.032 6.524 4.797 1.00 94.12 204 LYS A O 1
ATOM 1663 N N . LEU A 1 205 ? -23.027 7.545 4.774 1.00 93.06 205 LEU A N 1
ATOM 1664 C CA . LEU A 1 205 ? -22.241 6.323 4.896 1.00 93.06 205 LEU A CA 1
ATOM 1665 C C . LEU A 1 205 ? -22.479 5.660 6.258 1.00 93.06 205 LEU A C 1
ATOM 1667 O O . LEU A 1 205 ? -22.752 4.465 6.313 1.00 93.06 205 LEU A O 1
ATOM 1671 N N . CYS A 1 206 ? -22.450 6.437 7.341 1.00 92.00 206 CYS A N 1
ATOM 1672 C CA . CYS A 1 206 ? -22.719 5.960 8.694 1.00 92.00 206 CYS A CA 1
ATOM 1673 C C . CYS A 1 206 ? -24.142 5.388 8.814 1.00 92.00 206 CYS A C 1
ATOM 1675 O O . CYS A 1 206 ? -24.319 4.275 9.313 1.00 92.00 206 CYS A O 1
ATOM 1677 N N . ASP A 1 207 ? -25.150 6.081 8.276 1.00 92.06 207 ASP A N 1
ATOM 1678 C CA . ASP A 1 207 ? -26.535 5.594 8.212 1.00 92.06 207 ASP A CA 1
ATOM 1679 C C . ASP A 1 207 ? -26.642 4.264 7.457 1.00 92.06 207 ASP A C 1
ATOM 1681 O O . ASP A 1 207 ? -27.360 3.364 7.883 1.00 92.06 207 ASP A O 1
ATOM 1685 N N . THR A 1 208 ? -25.899 4.119 6.359 1.00 92.31 208 THR A N 1
ATOM 1686 C CA . THR A 1 208 ? -25.902 2.897 5.545 1.00 92.31 208 THR A CA 1
ATOM 1687 C C . THR A 1 208 ? -25.218 1.741 6.272 1.00 92.31 208 THR A C 1
ATOM 1689 O O . THR A 1 208 ? -25.779 0.652 6.381 1.00 92.31 208 THR A O 1
ATOM 1692 N N . VAL A 1 209 ? -24.011 1.957 6.803 1.00 90.75 209 VAL A N 1
ATOM 1693 C CA . VAL A 1 209 ? -23.212 0.887 7.417 1.00 90.75 209 VAL A CA 1
ATOM 1694 C C . VAL A 1 209 ? -23.824 0.415 8.734 1.00 90.75 209 VAL A C 1
ATOM 1696 O O . VAL A 1 209 ? -23.862 -0.788 8.991 1.00 90.75 209 VAL A O 1
ATOM 1699 N N . THR A 1 210 ? -24.384 1.323 9.536 1.00 86.38 210 THR A N 1
ATOM 1700 C CA . THR A 1 210 ? -25.064 0.958 10.794 1.00 86.38 210 THR A CA 1
ATOM 1701 C C . THR A 1 210 ? -26.305 0.084 10.588 1.00 86.38 210 THR A C 1
ATOM 1703 O O . THR A 1 210 ? -26.727 -0.612 11.513 1.00 86.38 210 THR A O 1
ATOM 1706 N N . GLN A 1 211 ? -26.854 0.037 9.369 1.00 86.75 211 GLN A N 1
ATOM 1707 C CA . GLN A 1 211 ? -27.959 -0.853 9.005 1.00 86.75 211 GLN A CA 1
ATOM 1708 C C . GLN A 1 211 ? -27.511 -2.254 8.553 1.00 86.75 211 GLN A C 1
ATOM 1710 O O . GLN A 1 211 ? -28.334 -3.168 8.575 1.00 86.75 211 GLN A O 1
ATOM 1715 N N . LEU A 1 212 ? -26.241 -2.460 8.173 1.00 81.25 212 LEU A N 1
ATOM 1716 C CA . LEU A 1 212 ? -25.769 -3.720 7.573 1.00 81.25 212 LEU A CA 1
ATOM 1717 C C . LEU A 1 212 ? -25.781 -4.923 8.531 1.00 81.25 212 LEU A C 1
ATOM 1719 O O . LEU A 1 212 ? -25.890 -6.044 8.045 1.00 81.25 212 LEU A O 1
ATOM 1723 N N . LYS A 1 213 ? -25.647 -4.696 9.850 1.00 82.38 213 LYS A N 1
ATOM 1724 C CA . LYS A 1 213 ? -25.590 -5.705 10.936 1.00 82.38 213 LYS A CA 1
ATOM 1725 C C . LYS A 1 213 ? -24.957 -7.042 10.508 1.00 82.38 213 LYS A C 1
ATOM 1727 O O . LYS A 1 213 ? -25.659 -8.007 10.207 1.00 82.38 213 LYS A O 1
ATOM 1732 N N . GLY A 1 214 ? -23.626 -7.109 10.521 1.00 84.25 214 GLY A N 1
ATOM 1733 C CA . GLY A 1 214 ? -22.870 -8.301 10.129 1.00 84.25 214 GLY A CA 1
ATOM 1734 C C . GLY A 1 214 ? -22.634 -8.413 8.621 1.00 84.25 214 GLY A C 1
ATOM 1735 O O . GLY A 1 214 ? -22.469 -9.521 8.109 1.00 84.25 214 GLY A O 1
ATOM 1736 N N . GLY A 1 215 ? -22.606 -7.286 7.905 1.00 91.25 215 GLY A N 1
ATOM 1737 C CA . GLY A 1 215 ? -22.348 -7.246 6.465 1.00 91.25 215 GLY A CA 1
ATOM 1738 C C . GLY A 1 215 ? -20.894 -7.545 6.084 1.00 91.25 215 GLY A C 1
ATOM 1739 O O . GLY A 1 215 ? -20.045 -7.837 6.930 1.00 91.25 215 GLY A O 1
ATOM 1740 N N . ARG A 1 216 ? -20.605 -7.440 4.784 1.00 95.94 216 ARG A N 1
ATOM 1741 C CA . ARG A 1 216 ? -19.240 -7.404 4.245 1.00 95.94 216 ARG A CA 1
ATOM 1742 C C . ARG A 1 216 ? -18.883 -5.965 3.884 1.00 95.94 216 ARG A C 1
ATOM 1744 O O . ARG A 1 216 ? -19.690 -5.291 3.249 1.00 95.94 216 ARG A O 1
ATOM 1751 N N . ILE A 1 217 ? -17.686 -5.530 4.262 1.00 97.06 217 ILE A N 1
ATOM 1752 C CA . ILE A 1 217 ? -17.132 -4.220 3.896 1.00 97.06 217 ILE A CA 1
ATOM 1753 C C . ILE A 1 217 ? -15.819 -4.435 3.141 1.00 97.06 217 ILE A C 1
ATOM 1755 O O . ILE A 1 217 ? -15.013 -5.279 3.525 1.00 97.06 217 ILE A O 1
ATOM 1759 N N . ASP A 1 218 ? -15.605 -3.681 2.067 1.00 97.94 218 ASP A N 1
ATOM 1760 C CA . ASP A 1 218 ? -14.427 -3.790 1.210 1.00 97.94 218 ASP A CA 1
ATOM 1761 C C . ASP A 1 218 ? -13.629 -2.481 1.235 1.00 97.94 218 ASP A C 1
ATOM 1763 O O . ASP A 1 218 ? -14.173 -1.409 0.979 1.00 97.94 218 ASP A O 1
ATOM 1767 N N . PHE A 1 219 ? -12.332 -2.588 1.503 1.00 98.19 219 PHE A N 1
ATOM 1768 C CA . PHE A 1 219 ? -11.350 -1.515 1.421 1.00 98.19 219 PHE A CA 1
ATOM 1769 C C . PHE A 1 219 ? -10.553 -1.685 0.134 1.00 98.19 219 PHE A C 1
ATOM 1771 O O . PHE A 1 219 ? -9.886 -2.703 -0.053 1.00 98.19 219 PHE A O 1
ATOM 1778 N N . VAL A 1 220 ? -10.603 -0.696 -0.756 1.00 98.06 220 VAL A N 1
ATOM 1779 C CA . VAL A 1 220 ? -9.660 -0.601 -1.877 1.00 98.06 220 VAL A CA 1
ATOM 1780 C C . VAL A 1 220 ? -8.490 0.238 -1.399 1.00 98.06 220 VAL A C 1
ATOM 1782 O O . VAL A 1 220 ? -8.621 1.449 -1.262 1.00 98.06 220 VAL A O 1
ATOM 1785 N N . LEU A 1 221 ? -7.385 -0.433 -1.088 1.00 98.12 221 LEU A N 1
ATOM 1786 C CA . LEU A 1 221 ? -6.268 0.161 -0.367 1.00 98.12 221 LEU A CA 1
ATOM 1787 C C . LEU A 1 221 ? -5.473 1.128 -1.248 1.00 98.12 221 LEU A C 1
ATOM 1789 O O . LEU A 1 221 ? -5.198 0.824 -2.418 1.00 98.12 221 LEU A O 1
ATOM 1793 N N . ASP A 1 222 ? -5.058 2.245 -0.650 1.00 96.44 222 ASP A N 1
ATOM 1794 C CA . ASP A 1 222 ? -4.083 3.178 -1.215 1.00 96.44 222 ASP A CA 1
ATOM 1795 C C . ASP A 1 222 ? -2.699 2.887 -0.621 1.00 96.44 222 ASP A C 1
ATOM 1797 O O . ASP A 1 222 ? -2.101 1.884 -1.018 1.00 96.44 222 ASP A O 1
ATOM 1801 N N . ASN A 1 223 ? -2.206 3.674 0.347 1.00 96.75 223 ASN A N 1
ATOM 1802 C CA . ASN A 1 223 ? -0.817 3.597 0.812 1.00 96.75 223 ASN A CA 1
ATOM 1803 C C . ASN A 1 223 ? -0.570 2.606 1.959 1.00 96.75 223 ASN A C 1
ATOM 1805 O O . ASN A 1 223 ? -1.350 2.449 2.896 1.00 96.75 223 ASN A O 1
ATOM 1809 N N . ALA A 1 224 ? 0.601 1.978 1.920 1.00 96.56 224 ALA A N 1
ATOM 1810 C CA . ALA A 1 224 ? 1.171 1.211 3.013 1.00 96.56 224 ALA A CA 1
ATOM 1811 C C . ALA A 1 224 ? 1.647 2.106 4.165 1.00 96.56 224 ALA A C 1
ATOM 1813 O O . ALA A 1 224 ? 1.617 3.336 4.118 1.00 96.56 224 ALA A O 1
ATOM 1814 N N . GLY A 1 225 ? 2.152 1.464 5.214 1.00 93.25 225 GLY A N 1
ATOM 1815 C CA . GLY A 1 225 ? 2.637 2.152 6.399 1.00 93.25 225 GLY A CA 1
ATOM 1816 C C . GLY A 1 225 ? 1.486 2.643 7.268 1.00 93.25 225 GLY A C 1
ATOM 1817 O O . GLY A 1 225 ? 0.629 1.846 7.641 1.00 93.25 225 GLY A O 1
ATOM 1818 N N . PHE A 1 226 ? 1.505 3.921 7.656 1.00 92.31 226 PHE A N 1
ATOM 1819 C CA . PHE A 1 226 ? 0.582 4.425 8.675 1.00 92.31 226 PHE A CA 1
ATOM 1820 C C . PHE A 1 226 ? -0.874 4.489 8.190 1.00 92.31 226 PHE A C 1
ATOM 1822 O O . PHE A 1 226 ? -1.774 4.200 8.968 1.00 92.31 226 PHE A O 1
ATOM 1829 N N . GLU A 1 227 ? -1.112 4.767 6.907 1.00 94.31 227 GLU A N 1
ATOM 1830 C CA . GLU A 1 227 ? -2.464 4.749 6.334 1.00 94.31 227 GLU A CA 1
ATOM 1831 C C . GLU A 1 227 ? -3.080 3.342 6.377 1.00 94.31 227 GLU A C 1
ATOM 1833 O O . GLU A 1 227 ? -4.134 3.160 6.980 1.00 94.31 227 GLU A O 1
ATOM 1838 N N . LEU A 1 228 ? -2.367 2.322 5.881 1.00 98.00 228 LEU A N 1
ATOM 1839 C CA . LEU A 1 228 ? -2.792 0.925 6.026 1.00 98.00 228 LEU A CA 1
ATOM 1840 C C . LEU A 1 228 ? -3.007 0.522 7.496 1.00 98.00 228 LEU A C 1
ATOM 1842 O O . LEU A 1 228 ? -3.904 -0.257 7.812 1.00 98.00 228 LEU A O 1
ATOM 1846 N N . TYR A 1 229 ? -2.183 1.030 8.413 1.00 97.12 229 TYR A N 1
ATOM 1847 C CA . TYR A 1 229 ? -2.384 0.801 9.841 1.00 97.12 229 TYR A CA 1
ATOM 1848 C C . TYR A 1 229 ? -3.704 1.414 10.333 1.00 97.12 229 TYR A C 1
ATOM 1850 O O . TYR A 1 229 ? -4.457 0.718 11.011 1.00 97.12 229 TYR A O 1
ATOM 1858 N N . CYS A 1 230 ? -4.035 2.649 9.945 1.00 95.25 230 CYS A N 1
ATOM 1859 C CA . CYS A 1 230 ? -5.337 3.264 10.220 1.00 95.25 230 CYS A CA 1
ATOM 1860 C C . CYS A 1 230 ? -6.501 2.435 9.655 1.00 95.25 230 CYS A C 1
ATOM 1862 O O . CYS A 1 230 ? -7.473 2.193 10.374 1.00 95.25 230 CYS A O 1
ATOM 1864 N N . ASP A 1 231 ? -6.379 1.934 8.422 1.00 98.06 231 ASP A N 1
ATOM 1865 C CA . ASP A 1 231 ? -7.380 1.049 7.809 1.00 98.06 231 ASP A CA 1
ATOM 1866 C C . ASP A 1 231 ? -7.600 -0.222 8.636 1.00 98.06 231 ASP A C 1
ATOM 1868 O O . ASP A 1 231 ? -8.741 -0.619 8.881 1.00 98.06 231 ASP A O 1
ATOM 1872 N N . CYS A 1 232 ? -6.524 -0.834 9.140 1.00 98.50 232 CYS A N 1
ATOM 1873 C CA . CYS A 1 232 ? -6.596 -1.982 10.044 1.00 98.50 232 CYS A CA 1
ATOM 1874 C C . CYS A 1 232 ? -7.290 -1.634 11.372 1.00 98.50 232 CYS A C 1
ATOM 1876 O O . CYS A 1 232 ? -8.127 -2.406 11.844 1.00 98.50 232 CYS A O 1
ATOM 1878 N N . VAL A 1 233 ? -6.998 -0.473 11.972 1.00 96.94 233 VAL A N 1
ATOM 1879 C CA . VAL A 1 233 ? -7.679 -0.011 13.198 1.00 96.94 233 VAL A CA 1
ATOM 1880 C C . VAL A 1 233 ? -9.180 0.148 12.956 1.00 96.94 233 VAL A C 1
ATOM 1882 O O . VAL A 1 233 ? -9.997 -0.329 13.749 1.00 96.94 233 VAL A O 1
ATOM 1885 N N . TYR A 1 234 ? -9.561 0.767 11.840 1.00 97.00 234 TYR A N 1
ATOM 1886 C CA . TYR A 1 234 ? -10.963 0.961 11.499 1.00 97.00 234 TYR A CA 1
ATOM 1887 C C . TYR A 1 234 ? -11.674 -0.366 11.211 1.00 97.00 234 TYR A C 1
ATOM 1889 O O . TYR A 1 234 ? -12.747 -0.629 11.757 1.00 97.00 234 TYR A O 1
ATOM 1897 N N . ALA A 1 235 ? -11.052 -1.253 10.436 1.00 98.19 235 ALA A N 1
ATOM 1898 C CA . ALA A 1 235 ? -11.575 -2.587 10.168 1.00 98.19 235 ALA A CA 1
ATOM 1899 C C . ALA A 1 235 ? -11.739 -3.438 11.437 1.00 98.19 235 ALA A C 1
ATOM 1901 O O . ALA A 1 235 ? -12.660 -4.253 11.519 1.00 98.19 235 ALA A O 1
ATOM 1902 N N . ASP A 1 236 ? -10.880 -3.248 12.439 1.00 98.00 236 ASP A N 1
ATOM 1903 C CA . ASP A 1 236 ? -10.965 -3.962 13.713 1.00 98.00 236 ASP A CA 1
ATOM 1904 C C . ASP A 1 236 ? -12.205 -3.510 14.483 1.00 98.00 236 ASP A C 1
ATOM 1906 O O . ASP A 1 236 ? -12.996 -4.339 14.931 1.00 98.00 236 ASP A O 1
ATOM 1910 N N . PHE A 1 237 ? -12.451 -2.199 14.538 1.00 95.88 237 PHE A N 1
ATOM 1911 C CA . PHE A 1 237 ? -13.696 -1.654 15.076 1.00 95.88 237 PHE A CA 1
ATOM 1912 C C . PHE A 1 237 ? -14.933 -2.164 14.321 1.00 95.88 237 PHE A C 1
ATOM 1914 O O . PHE A 1 237 ? -15.922 -2.529 14.958 1.00 95.88 237 PHE A O 1
ATOM 1921 N N . LEU A 1 238 ? -14.900 -2.228 12.985 1.00 96.44 238 LEU A N 1
ATOM 1922 C CA . LEU A 1 238 ? -16.035 -2.707 12.184 1.00 96.44 238 LEU A CA 1
ATOM 1923 C C . LEU A 1 238 ? -16.407 -4.161 12.519 1.00 96.44 238 LEU A C 1
ATOM 1925 O O . LEU A 1 238 ? -17.594 -4.481 12.597 1.00 96.44 238 LEU A O 1
ATOM 1929 N N . ILE A 1 239 ? -15.413 -5.020 12.766 1.00 96.62 239 ILE A N 1
ATOM 1930 C CA . ILE A 1 239 ? -15.632 -6.397 13.231 1.00 96.62 239 ILE A CA 1
ATOM 1931 C C . ILE A 1 239 ? -16.143 -6.416 14.678 1.00 96.62 239 ILE A C 1
ATOM 1933 O O . ILE A 1 239 ? -17.138 -7.079 14.971 1.00 96.62 239 ILE A O 1
ATOM 1937 N N . GLN A 1 240 ? -15.493 -5.692 15.593 1.00 94.31 240 GLN A N 1
ATOM 1938 C CA . GLN A 1 240 ? -15.819 -5.734 17.026 1.00 94.31 240 GLN A CA 1
ATOM 1939 C C . GLN A 1 240 ? -17.190 -5.131 17.361 1.00 94.31 240 GLN A C 1
ATOM 1941 O O . GLN A 1 240 ? -17.880 -5.629 18.245 1.00 94.31 240 GLN A O 1
ATOM 1946 N N . SER A 1 241 ? -17.608 -4.091 16.638 1.00 92.19 241 SER A N 1
ATOM 1947 C CA . SER A 1 241 ? -18.936 -3.473 16.772 1.00 92.19 241 SER A CA 1
ATOM 1948 C C . SER A 1 241 ? -20.066 -4.309 16.155 1.00 92.19 241 SER A C 1
ATOM 1950 O O . SER A 1 241 ? -21.234 -3.955 16.289 1.00 92.19 241 SER A O 1
ATOM 1952 N N . GLY A 1 242 ? -19.744 -5.395 15.442 1.00 92.38 242 GLY A N 1
ATOM 1953 C CA . GLY A 1 242 ? -20.725 -6.213 14.728 1.00 92.38 242 GLY A CA 1
ATOM 1954 C C . GLY A 1 242 ? -21.306 -5.549 13.474 1.00 92.38 242 GLY A C 1
ATOM 1955 O O . GLY A 1 242 ? -22.234 -6.092 12.869 1.00 92.38 242 GLY A O 1
ATOM 1956 N N . LEU A 1 243 ? -20.773 -4.398 13.048 1.00 93.19 243 LEU A N 1
ATOM 1957 C CA . LEU A 1 243 ? -21.156 -3.753 11.789 1.00 93.19 243 LEU A CA 1
ATOM 1958 C C . LEU A 1 243 ? -20.799 -4.637 10.586 1.00 93.19 243 LEU A C 1
ATOM 1960 O O . LEU A 1 243 ? -21.607 -4.790 9.667 1.00 93.19 243 LEU A O 1
ATOM 1964 N N . ALA A 1 244 ? -19.633 -5.282 10.639 1.00 96.44 244 ALA A N 1
ATOM 1965 C CA . ALA A 1 244 ? -19.175 -6.248 9.652 1.00 96.44 244 ALA A CA 1
ATOM 1966 C C . ALA A 1 244 ? -18.935 -7.627 10.280 1.00 96.44 244 ALA A C 1
ATOM 1968 O O . ALA A 1 244 ? -18.420 -7.747 11.388 1.00 96.44 244 ALA A O 1
ATOM 1969 N N . SER A 1 245 ? -19.270 -8.684 9.540 1.00 97.00 245 SER A N 1
ATOM 1970 C CA . SER A 1 245 ? -18.808 -10.049 9.828 1.00 97.00 245 SER A CA 1
ATOM 1971 C C . SER A 1 245 ? -17.540 -10.401 9.045 1.00 97.00 245 SER A C 1
ATOM 1973 O O . SER A 1 245 ? -16.780 -11.275 9.462 1.00 97.00 245 SER A O 1
ATOM 1975 N N . GLN A 1 246 ? -17.297 -9.699 7.931 1.00 98.12 246 GLN A N 1
ATOM 1976 C CA . GLN A 1 246 ? -16.099 -9.823 7.111 1.00 98.12 246 GLN A CA 1
ATOM 1977 C C . GLN A 1 246 ? -15.669 -8.456 6.566 1.00 98.12 246 GLN A C 1
ATOM 1979 O O . GLN A 1 246 ? -16.489 -7.691 6.059 1.00 98.12 246 GLN A O 1
ATOM 1984 N N . VAL A 1 247 ? -14.368 -8.186 6.607 1.00 98.62 247 VAL A N 1
ATOM 1985 C CA . VAL A 1 247 ? -13.724 -7.066 5.923 1.00 98.62 247 VAL A CA 1
ATOM 1986 C C . VAL A 1 247 ? -12.763 -7.620 4.877 1.00 98.62 247 VAL A C 1
ATOM 1988 O O . VAL A 1 247 ? -11.981 -8.530 5.160 1.00 98.62 247 VAL A O 1
ATOM 1991 N N . ARG A 1 248 ? -12.828 -7.100 3.653 1.00 98.69 248 ARG A N 1
ATOM 1992 C CA . ARG A 1 248 ? -11.895 -7.454 2.582 1.00 98.69 248 ARG A CA 1
ATOM 1993 C C . ARG A 1 248 ? -11.020 -6.278 2.211 1.00 98.69 248 ARG A C 1
ATOM 1995 O O . ARG A 1 248 ? -11.497 -5.154 2.138 1.00 98.69 248 ARG A O 1
ATOM 2002 N N . PHE A 1 249 ? -9.762 -6.562 1.930 1.00 98.81 249 PHE A N 1
ATOM 2003 C CA . PHE A 1 249 ? -8.747 -5.579 1.601 1.00 98.81 249 PHE A CA 1
ATOM 2004 C C . PHE A 1 249 ? -8.220 -5.871 0.205 1.00 98.81 249 PHE A C 1
ATOM 2006 O O . PHE A 1 249 ? -7.749 -6.974 -0.056 1.00 98.81 249 PHE A O 1
ATOM 2013 N N . HIS A 1 250 ? -8.301 -4.893 -0.691 1.00 98.56 250 HIS A N 1
ATOM 2014 C CA . HIS A 1 250 ? -7.883 -5.016 -2.083 1.00 98.56 250 HIS A CA 1
ATOM 2015 C C . HIS A 1 250 ? -6.611 -4.215 -2.308 1.00 98.56 250 HIS A C 1
ATOM 2017 O O . HIS A 1 250 ? -6.658 -2.987 -2.377 1.00 98.56 250 HIS A O 1
ATOM 2023 N N . GLY A 1 251 ? -5.481 -4.906 -2.428 1.00 97.81 251 GLY A N 1
ATOM 2024 C CA . GLY A 1 251 ? -4.194 -4.282 -2.719 1.00 97.81 251 GLY A CA 1
ATOM 2025 C C . GLY A 1 251 ? -3.717 -4.474 -4.158 1.00 97.81 251 GLY A C 1
ATOM 2026 O O . GLY A 1 251 ? -4.392 -5.042 -5.027 1.00 97.81 251 GLY A O 1
ATOM 2027 N N . LYS A 1 252 ? -2.518 -3.955 -4.414 1.00 97.44 252 LYS A N 1
ATOM 2028 C CA . LYS A 1 252 ? -1.837 -3.964 -5.709 1.00 97.44 252 LYS A CA 1
ATOM 2029 C C . LYS A 1 252 ? -0.947 -5.206 -5.826 1.00 97.44 252 LYS A C 1
ATOM 2031 O O . LYS A 1 252 ? -0.377 -5.671 -4.845 1.00 97.44 252 LYS A O 1
ATOM 2036 N N . ARG A 1 253 ? -0.820 -5.757 -7.039 1.00 95.38 253 ARG A N 1
ATOM 2037 C CA . ARG A 1 253 ? -0.076 -7.015 -7.277 1.00 95.38 253 ARG A CA 1
ATOM 2038 C C . ARG A 1 253 ? 1.444 -6.860 -7.209 1.00 95.38 253 ARG A C 1
ATOM 2040 O O . ARG A 1 253 ? 2.136 -7.835 -6.949 1.00 95.38 253 ARG A O 1
ATOM 2047 N N . PHE A 1 254 ? 1.942 -5.663 -7.482 1.00 95.81 254 PHE A N 1
ATOM 2048 C CA . PHE A 1 254 ? 3.360 -5.327 -7.524 1.00 95.81 254 PHE A CA 1
ATOM 2049 C C . PHE A 1 254 ? 3.545 -3.861 -7.126 1.00 95.81 254 PHE A C 1
ATOM 2051 O O . PHE A 1 254 ? 2.561 -3.138 -6.959 1.00 95.81 254 PHE A O 1
ATOM 2058 N N . ALA A 1 255 ? 4.800 -3.429 -6.986 1.00 96.62 255 ALA A N 1
ATOM 2059 C CA . ALA A 1 255 ? 5.174 -2.058 -6.653 1.00 96.62 255 ALA A CA 1
ATOM 2060 C C . ALA A 1 255 ? 4.440 -1.035 -7.543 1.00 96.62 255 ALA A C 1
ATOM 2062 O O . ALA A 1 255 ? 4.693 -0.925 -8.746 1.00 96.62 255 ALA A O 1
ATOM 2063 N N . TRP A 1 256 ? 3.517 -0.283 -6.947 1.00 96.94 256 TRP A N 1
ATOM 2064 C CA . TRP A 1 256 ? 2.591 0.600 -7.651 1.00 96.94 256 TRP A CA 1
ATOM 2065 C C . TRP A 1 256 ? 2.559 1.953 -6.950 1.00 96.94 256 TRP A C 1
ATOM 2067 O O . TRP A 1 256 ? 2.593 2.008 -5.728 1.00 96.94 256 TRP A O 1
ATOM 2077 N N . PHE A 1 257 ? 2.590 3.041 -7.723 1.00 95.31 257 PHE A N 1
ATOM 2078 C CA . PHE A 1 257 ? 2.429 4.411 -7.214 1.00 95.31 257 PHE A CA 1
ATOM 2079 C C . PHE A 1 257 ? 3.256 4.769 -5.961 1.00 95.31 257 PHE A C 1
ATOM 2081 O O . PHE A 1 257 ? 2.890 5.631 -5.172 1.00 95.31 257 PHE A O 1
ATOM 2088 N N . VAL A 1 258 ? 4.476 4.220 -5.878 1.00 95.81 258 VAL A N 1
ATOM 2089 C CA . VAL A 1 258 ? 5.426 4.355 -4.759 1.00 95.81 258 VAL A CA 1
ATOM 2090 C C . VAL A 1 258 ? 4.951 3.634 -3.505 1.00 95.81 258 VAL A C 1
ATOM 2092 O O . VAL A 1 258 ? 5.549 2.636 -3.110 1.00 95.81 258 VAL A O 1
ATOM 2095 N N . SER A 1 259 ? 3.922 4.157 -2.853 1.00 95.62 259 SER A N 1
ATOM 2096 C CA . SER A 1 259 ? 3.537 3.735 -1.512 1.00 95.62 259 SER A CA 1
ATOM 2097 C C . SER A 1 259 ? 2.375 2.757 -1.486 1.00 95.62 259 SER A C 1
ATOM 2099 O O . SER A 1 259 ? 2.070 2.285 -0.396 1.00 95.62 259 SER A O 1
ATOM 2101 N N . ASP A 1 260 ? 1.773 2.400 -2.623 1.00 98.00 260 ASP A N 1
ATOM 2102 C CA . ASP A 1 260 ? 0.584 1.559 -2.599 1.00 98.00 260 ASP A CA 1
ATOM 2103 C C . ASP A 1 260 ? 0.820 0.193 -1.940 1.00 98.00 260 ASP A C 1
ATOM 2105 O O . ASP A 1 260 ? 1.880 -0.432 -2.090 1.00 98.00 260 ASP A O 1
ATOM 2109 N N . VAL A 1 261 ? -0.212 -0.290 -1.244 1.00 98.56 261 VAL A N 1
ATOM 2110 C CA . VAL A 1 261 ? -0.180 -1.566 -0.525 1.00 98.56 261 VAL A CA 1
ATOM 2111 C C . VAL A 1 261 ? -0.094 -2.744 -1.488 1.00 98.56 261 VAL A C 1
ATOM 2113 O O . VAL A 1 261 ? -1.008 -2.996 -2.273 1.00 98.56 261 VAL A O 1
ATOM 2116 N N . THR A 1 262 ? 0.953 -3.546 -1.333 1.00 98.56 262 THR A N 1
ATOM 2117 C CA . THR A 1 262 ? 1.088 -4.888 -1.909 1.00 98.56 262 THR A CA 1
ATOM 2118 C C . THR A 1 262 ? 0.903 -5.965 -0.842 1.00 98.56 262 THR A C 1
ATOM 2120 O O . THR A 1 262 ? 0.871 -5.677 0.359 1.00 98.56 262 THR A O 1
ATOM 2123 N N . ARG A 1 263 ? 0.831 -7.237 -1.259 1.00 97.94 263 ARG A N 1
ATOM 2124 C CA . ARG A 1 263 ? 0.764 -8.369 -0.323 1.00 97.94 263 ARG A CA 1
ATOM 2125 C C . ARG A 1 263 ? 1.918 -8.354 0.679 1.00 97.94 263 ARG A C 1
ATOM 2127 O O . ARG A 1 263 ? 1.719 -8.623 1.860 1.00 97.94 263 ARG A O 1
ATOM 2134 N N . LYS A 1 264 ? 3.117 -8.004 0.212 1.00 98.31 264 LYS A N 1
ATOM 2135 C CA . LYS A 1 264 ? 4.315 -7.944 1.048 1.00 98.31 264 LYS A CA 1
ATOM 2136 C C . LYS A 1 264 ? 4.182 -6.893 2.152 1.00 98.31 264 LYS A C 1
ATOM 2138 O O . LYS A 1 264 ? 4.618 -7.147 3.269 1.00 98.31 264 LYS A O 1
ATOM 2143 N N . ASP A 1 265 ? 3.567 -5.748 1.862 1.00 98.69 265 ASP A N 1
ATOM 2144 C CA . ASP A 1 265 ? 3.350 -4.680 2.847 1.00 98.69 265 ASP A CA 1
ATOM 2145 C C . ASP A 1 265 ? 2.311 -5.073 3.896 1.00 98.69 265 ASP A C 1
ATOM 2147 O O . ASP A 1 265 ? 2.523 -4.831 5.083 1.00 98.69 265 ASP A O 1
ATOM 2151 N N . TRP A 1 266 ? 1.223 -5.718 3.463 1.00 98.69 266 TRP A N 1
ATOM 2152 C CA . TRP A 1 266 ? 0.202 -6.283 4.349 1.00 98.69 266 TRP A CA 1
ATOM 2153 C C . TRP A 1 266 ? 0.815 -7.273 5.343 1.00 98.69 266 TRP A C 1
ATOM 2155 O O . TRP A 1 266 ? 0.716 -7.094 6.561 1.00 98.69 266 TRP A O 1
ATOM 2165 N N . ASP A 1 267 ? 1.525 -8.278 4.821 1.00 98.50 267 ASP A N 1
ATOM 2166 C CA . ASP A 1 267 ? 2.175 -9.297 5.642 1.00 98.50 267 ASP A CA 1
ATOM 2167 C C . ASP A 1 267 ? 3.226 -8.660 6.568 1.00 98.50 267 ASP A C 1
ATOM 2169 O O . ASP A 1 267 ? 3.325 -9.015 7.747 1.00 98.50 267 ASP A O 1
ATOM 2173 N N . TRP A 1 268 ? 4.010 -7.703 6.056 1.00 98.62 268 TRP A N 1
ATOM 2174 C CA . TRP A 1 268 ? 5.030 -7.002 6.834 1.00 98.62 268 TRP A CA 1
ATOM 2175 C C . TRP A 1 268 ? 4.432 -6.205 7.989 1.00 98.62 268 TRP A C 1
ATOM 2177 O O . TRP A 1 268 ? 4.946 -6.316 9.102 1.00 98.62 268 TRP A O 1
ATOM 2187 N N . LEU A 1 269 ? 3.357 -5.446 7.763 1.00 98.56 269 LEU A N 1
ATOM 2188 C CA . LEU A 1 269 ? 2.723 -4.639 8.803 1.00 98.56 269 LEU A CA 1
ATOM 2189 C C . LEU A 1 269 ? 2.208 -5.532 9.937 1.00 98.56 269 LEU A C 1
ATOM 2191 O O . LEU A 1 269 ? 2.603 -5.347 11.089 1.00 98.56 269 LEU A O 1
ATOM 2195 N N . LEU A 1 270 ? 1.401 -6.551 9.614 1.00 98.44 270 LEU A N 1
ATOM 2196 C CA . LEU A 1 270 ? 0.827 -7.450 10.622 1.00 98.44 270 LEU A CA 1
ATOM 2197 C C . LEU A 1 270 ? 1.908 -8.205 11.404 1.00 98.44 270 LEU A C 1
ATOM 2199 O O . LEU A 1 270 ? 1.796 -8.383 12.618 1.00 98.44 270 LEU A O 1
ATOM 2203 N N . ASN A 1 271 ? 2.970 -8.653 10.730 1.00 98.44 271 ASN A N 1
ATOM 2204 C CA . ASN A 1 271 ? 4.096 -9.297 11.402 1.00 98.44 271 ASN A CA 1
ATOM 2205 C C . ASN A 1 271 ? 4.872 -8.315 12.281 1.00 98.44 271 ASN A C 1
ATOM 2207 O O . ASN A 1 271 ? 5.261 -8.676 13.391 1.00 98.44 271 ASN A O 1
ATOM 2211 N N . SER A 1 272 ? 5.072 -7.084 11.818 1.00 97.81 272 SER A N 1
ATOM 2212 C CA . SER A 1 272 ? 5.828 -6.076 12.556 1.00 97.81 272 SER A CA 1
ATOM 2213 C C . SER A 1 272 ? 5.106 -5.618 13.818 1.00 97.81 272 SER A C 1
ATOM 2215 O O . SER A 1 272 ? 5.765 -5.446 14.838 1.00 97.81 272 SER A O 1
ATOM 2217 N N . CYS A 1 273 ? 3.772 -5.521 13.805 1.00 97.56 273 CYS A N 1
ATOM 2218 C CA . CYS A 1 273 ? 2.997 -5.235 15.015 1.00 97.56 273 CYS A CA 1
ATOM 2219 C C . CYS A 1 273 ? 3.170 -6.311 16.103 1.00 97.56 273 CYS A C 1
ATOM 2221 O O . CYS A 1 273 ? 3.082 -6.000 17.284 1.00 97.56 273 CYS A O 1
ATOM 2223 N N . VAL A 1 274 ? 3.411 -7.579 15.735 1.00 97.81 274 VAL A N 1
ATOM 2224 C CA . VAL A 1 274 ? 3.452 -8.702 16.697 1.00 97.81 274 VAL A CA 1
ATOM 2225 C C . VAL A 1 274 ? 4.867 -9.108 17.102 1.00 97.81 274 VAL A C 1
ATOM 2227 O O . VAL A 1 274 ? 5.109 -9.465 18.261 1.00 97.81 274 VAL A O 1
ATOM 2230 N N . TYR A 1 275 ? 5.780 -9.122 16.135 1.00 97.25 275 TYR A N 1
ATOM 2231 C CA . TYR A 1 275 ? 7.126 -9.685 16.258 1.00 97.25 275 TYR A CA 1
ATOM 2232 C C . TYR A 1 275 ? 8.229 -8.659 15.991 1.00 97.25 275 TYR A C 1
ATOM 2234 O O . TYR A 1 275 ? 9.403 -8.973 16.179 1.00 97.25 275 TYR A O 1
ATOM 2242 N N . GLY A 1 276 ? 7.874 -7.470 15.503 1.00 93.25 276 GLY A N 1
ATOM 2243 C CA . GLY A 1 276 ? 8.834 -6.440 15.143 1.00 93.25 276 GLY A CA 1
ATOM 2244 C C . GLY A 1 276 ? 9.474 -5.786 16.362 1.00 93.25 276 GLY A C 1
ATOM 2245 O O . GLY A 1 276 ? 8.903 -5.737 17.447 1.00 93.25 276 GLY A O 1
ATOM 2246 N N . ASN A 1 277 ? 10.666 -5.238 16.144 1.00 91.25 277 ASN A N 1
ATOM 2247 C CA . ASN A 1 277 ? 11.347 -4.340 17.073 1.00 91.25 277 ASN A CA 1
ATOM 2248 C C . ASN A 1 277 ? 11.577 -2.987 16.382 1.00 91.25 277 ASN A C 1
ATOM 2250 O O . ASN A 1 277 ? 12.711 -2.554 16.190 1.00 91.25 277 ASN A O 1
ATOM 2254 N N . LEU A 1 278 ? 10.489 -2.385 15.890 1.00 88.25 278 LEU A N 1
ATOM 2255 C CA . LEU A 1 278 ? 10.543 -1.170 15.068 1.00 88.25 278 LEU A CA 1
ATOM 2256 C C . LEU A 1 278 ? 10.776 0.102 15.890 1.00 88.25 278 LEU A C 1
ATOM 2258 O O . LEU A 1 278 ? 11.317 1.076 15.374 1.00 88.25 278 LEU A O 1
ATOM 2262 N N . PHE A 1 279 ? 10.375 0.092 17.163 1.00 91.88 279 PHE A N 1
ATOM 2263 C CA . PHE A 1 279 ? 10.348 1.273 18.021 1.00 91.88 279 PHE A CA 1
ATOM 2264 C C . PHE A 1 279 ? 11.236 1.058 19.256 1.00 91.88 279 PHE A C 1
ATOM 2266 O O . PHE A 1 279 ? 10.735 0.772 20.342 1.00 91.88 279 PHE A O 1
ATOM 2273 N N . PRO A 1 280 ? 12.569 1.187 19.119 1.00 88.44 280 PRO A N 1
ATOM 2274 C CA . PRO A 1 280 ? 13.519 0.807 20.168 1.00 88.44 280 PRO A CA 1
ATOM 2275 C C . PRO A 1 280 ? 13.421 1.657 21.443 1.00 88.44 280 PRO A C 1
ATOM 2277 O O . PRO A 1 280 ? 13.967 1.276 22.472 1.00 88.44 280 PRO A O 1
ATOM 2280 N N . THR A 1 281 ? 12.762 2.815 21.377 1.00 91.88 281 THR A N 1
ATOM 2281 C CA . THR A 1 281 ? 12.570 3.730 22.511 1.00 91.88 281 THR A CA 1
ATOM 2282 C C . THR A 1 281 ? 11.190 3.613 23.159 1.00 91.88 281 THR A C 1
ATOM 2284 O O . THR A 1 281 ? 10.904 4.383 24.071 1.00 91.88 281 THR A O 1
ATOM 2287 N N . ALA A 1 282 ? 10.323 2.723 22.670 1.00 93.44 282 ALA A N 1
ATOM 2288 C CA . ALA A 1 282 ? 8.977 2.546 23.204 1.00 93.44 282 ALA A CA 1
ATOM 2289 C C . ALA A 1 282 ? 8.997 1.819 24.553 1.00 93.44 282 ALA A C 1
ATOM 2291 O O . ALA A 1 282 ? 9.823 0.932 24.784 1.00 93.44 282 ALA A O 1
ATOM 2292 N N . SER A 1 283 ? 8.065 2.175 25.430 1.00 95.69 283 SER A N 1
ATOM 2293 C CA . SER A 1 283 ? 7.850 1.490 26.704 1.00 95.69 283 SER A CA 1
ATOM 2294 C C . SER A 1 283 ? 7.363 0.047 26.507 1.00 95.69 283 SER A C 1
ATOM 2296 O O . SER A 1 283 ? 6.902 -0.351 25.432 1.00 95.69 283 SER A O 1
ATOM 2298 N N . GLU A 1 284 ? 7.456 -0.775 27.555 1.00 95.06 284 GLU A N 1
ATOM 2299 C CA . GLU A 1 284 ? 6.919 -2.143 27.520 1.00 95.06 284 GLU A CA 1
ATOM 2300 C C . GLU A 1 284 ? 5.398 -2.153 27.306 1.00 95.06 284 GLU A C 1
ATOM 2302 O O . GLU A 1 284 ? 4.884 -3.018 26.599 1.00 95.06 284 GLU A O 1
ATOM 2307 N N . GLU A 1 285 ? 4.691 -1.169 27.864 1.00 95.06 285 GLU A N 1
ATOM 2308 C CA . GLU A 1 285 ? 3.237 -1.008 27.767 1.00 95.06 285 GLU A CA 1
ATOM 2309 C C . GLU A 1 285 ? 2.798 -0.653 26.340 1.00 95.06 285 GLU A C 1
ATOM 2311 O O . GLU A 1 285 ? 1.891 -1.286 25.801 1.00 95.06 285 GLU A O 1
ATOM 2316 N N . GLU A 1 286 ? 3.490 0.289 25.695 1.00 95.06 286 GLU A N 1
ATOM 2317 C CA . GLU A 1 286 ? 3.279 0.651 24.286 1.00 95.06 286 GLU A CA 1
ATOM 2318 C C . GLU A 1 286 ? 3.553 -0.529 23.342 1.00 95.06 286 GLU A C 1
ATOM 2320 O O . GLU A 1 286 ? 2.777 -0.829 22.434 1.00 95.06 286 GLU A O 1
ATOM 2325 N N . ASN A 1 287 ? 4.646 -1.260 23.570 1.00 96.19 287 ASN A N 1
ATOM 2326 C CA . ASN A 1 287 ? 4.939 -2.451 22.775 1.00 96.19 287 ASN A CA 1
ATOM 2327 C C . ASN A 1 287 ? 3.895 -3.557 22.999 1.00 96.19 287 ASN A C 1
ATOM 2329 O O . ASN A 1 287 ? 3.533 -4.272 22.060 1.00 96.19 287 ASN A O 1
ATOM 2333 N N . ALA A 1 288 ? 3.397 -3.710 24.229 1.00 96.50 288 ALA A N 1
ATOM 2334 C CA . ALA A 1 288 ? 2.350 -4.671 24.543 1.00 96.50 288 ALA A CA 1
ATOM 2335 C C . ALA A 1 288 ? 1.022 -4.310 23.861 1.00 96.50 288 ALA A C 1
ATOM 2337 O O . ALA A 1 288 ? 0.385 -5.199 23.293 1.00 96.50 288 ALA A O 1
ATOM 2338 N N . SER A 1 289 ? 0.626 -3.033 23.854 1.00 96.25 289 SER A N 1
ATOM 2339 C CA . SER A 1 289 ? -0.632 -2.583 23.249 1.00 96.25 289 SER A CA 1
ATOM 2340 C C . SER A 1 289 ? -0.663 -2.826 21.733 1.00 96.25 289 SER A C 1
ATOM 2342 O O . SER A 1 289 ? -1.600 -3.451 21.224 1.00 96.25 289 SER A O 1
ATOM 2344 N N . LEU A 1 290 ? 0.411 -2.467 21.020 1.00 97.06 290 LEU A N 1
ATOM 2345 C CA . LEU A 1 290 ? 0.565 -2.754 19.589 1.00 97.06 290 LEU A CA 1
ATOM 2346 C C . LEU A 1 290 ? 0.536 -4.259 19.290 1.00 97.06 290 LEU A C 1
ATOM 2348 O O . LEU A 1 290 ? -0.114 -4.708 18.338 1.00 97.06 290 LEU A O 1
ATOM 2352 N N . LYS A 1 291 ? 1.204 -5.055 20.131 1.00 97.75 291 LYS A N 1
ATOM 2353 C CA . LYS A 1 291 ? 1.263 -6.511 19.984 1.00 97.75 291 LYS A CA 1
ATOM 2354 C C . LYS A 1 291 ? -0.093 -7.180 20.173 1.00 97.75 291 LYS A C 1
ATOM 2356 O O . LYS A 1 291 ? -0.397 -8.126 19.444 1.00 97.75 29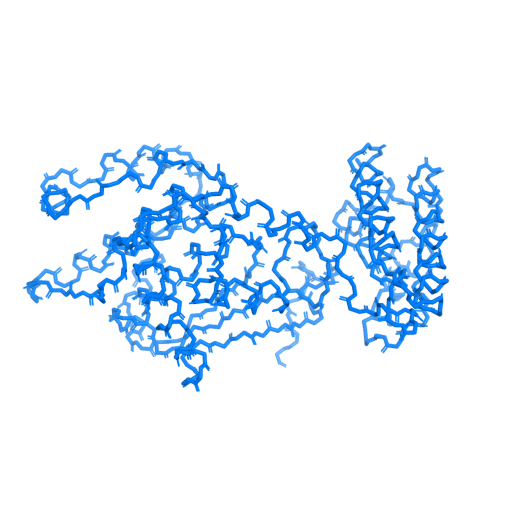1 LYS A O 1
ATOM 2361 N N . GLU A 1 292 ? -0.905 -6.720 21.120 1.00 97.44 292 GLU A N 1
ATOM 2362 C CA . GLU A 1 292 ? -2.258 -7.247 21.325 1.00 97.44 292 GLU A CA 1
ATOM 2363 C C . GLU A 1 292 ? -3.161 -6.985 20.112 1.00 97.44 292 GLU A C 1
ATOM 2365 O O . GLU A 1 292 ? -3.843 -7.904 19.646 1.00 97.44 292 GLU A O 1
ATOM 2370 N N . MET A 1 293 ? -3.087 -5.793 19.514 1.00 97.31 293 MET A N 1
ATOM 2371 C CA . MET A 1 293 ? -3.808 -5.497 18.269 1.00 97.31 293 MET A CA 1
ATOM 2372 C C . MET A 1 293 ? -3.333 -6.366 17.111 1.00 97.31 293 MET A C 1
ATOM 2374 O O . MET A 1 293 ? -4.143 -7.029 16.464 1.00 97.31 293 MET A O 1
ATOM 2378 N N . GLY A 1 294 ? -2.017 -6.456 16.902 1.00 98.06 294 GLY A N 1
ATOM 2379 C CA . GLY A 1 294 ? -1.455 -7.288 15.842 1.00 98.06 294 GLY A CA 1
ATOM 2380 C C . GLY A 1 294 ? -1.862 -8.764 15.965 1.00 98.06 294 GLY A C 1
ATOM 2381 O O . GLY A 1 294 ? -2.200 -9.399 14.966 1.00 98.06 294 GLY A O 1
ATOM 2382 N N . LYS A 1 295 ? -1.894 -9.325 17.185 1.00 98.38 295 LYS A N 1
ATOM 2383 C CA . LYS A 1 295 ? -2.367 -10.703 17.417 1.00 98.38 295 LYS A CA 1
ATOM 2384 C C . LYS A 1 295 ? -3.830 -10.868 17.013 1.00 98.38 295 LYS A C 1
ATOM 2386 O O . LYS A 1 295 ? -4.166 -11.856 16.359 1.00 98.38 295 LYS A O 1
ATOM 2391 N N . ARG A 1 296 ? -4.687 -9.915 17.391 1.00 98.25 296 ARG A N 1
ATOM 2392 C CA . ARG A 1 296 ? -6.116 -9.932 17.057 1.00 98.25 296 ARG A CA 1
ATOM 2393 C C . ARG A 1 296 ? -6.338 -9.850 15.546 1.00 98.25 296 ARG A C 1
ATOM 2395 O O . ARG A 1 296 ? -7.090 -10.654 15.003 1.00 98.25 296 ARG A O 1
ATOM 2402 N N . TRP A 1 297 ? -5.614 -8.979 14.851 1.00 98.56 297 TRP A N 1
ATOM 2403 C CA . TRP A 1 297 ? -5.682 -8.848 13.392 1.00 98.56 297 TRP A CA 1
ATOM 2404 C C . TRP A 1 297 ? -5.240 -10.119 12.662 1.00 98.56 297 TRP A C 1
ATOM 2406 O O . TRP A 1 297 ? -5.945 -10.610 11.780 1.00 98.56 297 TRP A O 1
ATOM 2416 N N . LYS A 1 298 ? -4.126 -10.730 13.085 1.00 98.69 298 LYS A N 1
ATOM 2417 C CA . LYS A 1 298 ? -3.688 -12.029 12.545 1.00 98.69 298 LYS A CA 1
ATOM 2418 C C . LYS A 1 298 ? -4.706 -13.142 12.814 1.00 98.69 298 LYS A C 1
ATOM 2420 O O . LYS A 1 298 ? -4.863 -14.043 11.990 1.00 98.69 298 LYS A O 1
ATOM 2425 N N . GLN A 1 299 ? -5.412 -13.096 13.946 1.00 98.56 299 GLN A N 1
ATOM 2426 C CA . GLN A 1 299 ? -6.494 -14.037 14.231 1.00 98.56 299 GLN A CA 1
ATOM 2427 C C . GLN A 1 299 ? -7.685 -13.829 13.283 1.00 98.56 299 GLN A C 1
ATOM 2429 O O . GLN A 1 299 ? -8.217 -14.814 12.778 1.00 98.56 299 GLN A O 1
ATOM 2434 N N . TYR A 1 300 ? -8.066 -12.586 12.971 1.00 98.69 300 TYR A N 1
ATOM 2435 C CA . TYR A 1 300 ? -9.112 -12.315 11.978 1.00 98.69 300 TYR A CA 1
ATOM 2436 C C . TYR A 1 300 ? -8.760 -12.827 10.584 1.00 98.69 300 TYR A C 1
ATOM 2438 O O . TYR A 1 300 ? -9.634 -13.372 9.910 1.00 98.69 300 TYR A O 1
ATOM 2446 N N . GLU A 1 301 ? -7.501 -12.686 10.165 1.00 98.25 301 GLU A N 1
ATOM 2447 C CA . GLU A 1 301 ? -7.018 -13.233 8.894 1.00 98.25 301 GLU A CA 1
ATOM 2448 C C . GLU A 1 301 ? -7.134 -14.765 8.878 1.00 98.25 301 GLU A C 1
ATOM 2450 O O . GLU A 1 301 ? -7.681 -15.350 7.944 1.00 98.25 301 GLU A O 1
ATOM 2455 N N . LYS A 1 302 ? -6.716 -15.426 9.965 1.00 98.44 302 LYS A N 1
ATOM 2456 C CA . LYS A 1 302 ? -6.836 -16.884 10.119 1.00 98.44 302 LYS A CA 1
ATOM 2457 C C . LYS A 1 302 ? -8.291 -17.370 10.128 1.00 98.44 302 LYS A C 1
ATOM 2459 O O . LYS A 1 302 ? -8.573 -18.462 9.642 1.00 98.44 302 LYS A O 1
ATOM 2464 N N . GLU A 1 303 ? -9.202 -16.587 10.700 1.00 98.31 303 GLU A N 1
ATOM 2465 C CA . GLU A 1 303 ? -10.637 -16.890 10.776 1.00 98.31 303 GLU A CA 1
ATOM 2466 C C . GLU A 1 303 ? -11.410 -16.522 9.498 1.00 98.31 303 GLU A C 1
ATOM 2468 O O . GLU A 1 303 ? -12.597 -16.826 9.400 1.00 98.31 303 GLU A O 1
ATOM 2473 N N . GLY A 1 304 ? -10.777 -15.855 8.526 1.00 98.31 304 GLY A N 1
ATOM 2474 C CA . GLY A 1 304 ? -11.447 -15.355 7.321 1.00 98.31 304 GLY A CA 1
ATOM 2475 C C . GLY A 1 304 ? -12.393 -14.174 7.574 1.00 98.31 304 GLY A C 1
ATOM 2476 O O . GLY A 1 304 ? -13.193 -13.824 6.700 1.00 98.31 304 GLY A O 1
ATOM 2477 N N . LYS A 1 305 ? -12.309 -13.547 8.754 1.00 98.56 305 LYS A N 1
ATOM 2478 C CA . LYS A 1 305 ? -12.971 -12.267 9.047 1.00 98.56 305 LYS A CA 1
ATOM 2479 C C . LYS A 1 305 ? -12.283 -11.132 8.311 1.00 98.56 305 LYS A C 1
ATOM 2481 O O . LYS A 1 305 ? -12.956 -10.226 7.844 1.00 98.56 305 LYS A O 1
ATOM 2486 N N . TRP A 1 306 ? -10.962 -11.192 8.187 1.00 98.75 306 TRP A N 1
ATOM 2487 C CA . TRP A 1 306 ? -10.197 -10.331 7.296 1.00 98.75 306 TRP A CA 1
ATOM 2488 C C . TRP A 1 306 ? -9.693 -11.149 6.115 1.00 98.75 306 TRP A C 1
ATOM 2490 O O . TRP A 1 306 ? -9.189 -12.256 6.297 1.00 98.75 306 TRP A O 1
ATOM 2500 N N . VAL A 1 307 ? -9.840 -10.614 4.905 1.00 98.75 307 VAL A N 1
ATOM 2501 C CA . VAL A 1 307 ? -9.361 -11.262 3.679 1.00 98.75 307 VAL A CA 1
ATOM 2502 C C . VAL A 1 307 ? -8.584 -10.249 2.855 1.00 98.75 307 VAL A C 1
ATOM 2504 O O . VAL A 1 307 ? -9.162 -9.274 2.386 1.00 98.75 307 VAL A O 1
ATOM 2507 N N . TYR A 1 308 ? -7.289 -10.488 2.656 1.00 98.69 308 TYR A N 1
ATOM 2508 C CA . TYR A 1 308 ? -6.491 -9.723 1.703 1.00 98.69 308 TYR A CA 1
ATOM 2509 C C . TYR A 1 308 ? -6.568 -10.359 0.311 1.00 98.69 308 TYR A C 1
ATOM 2511 O O . TYR A 1 308 ? -6.253 -11.539 0.132 1.00 98.69 308 TYR A O 1
ATOM 2519 N N . GLU A 1 309 ? -6.941 -9.563 -0.683 1.00 97.62 309 GLU A N 1
ATOM 2520 C CA . GLU A 1 309 ? -7.019 -9.927 -2.093 1.00 97.62 309 GLU A CA 1
ATOM 2521 C C . GLU A 1 309 ? -6.196 -8.933 -2.927 1.00 97.62 309 GLU A C 1
ATOM 2523 O O . GLU A 1 309 ? -6.033 -7.761 -2.590 1.00 97.62 309 GLU A O 1
ATOM 2528 N N . GLN A 1 310 ? -5.668 -9.401 -4.054 1.00 94.69 310 GLN A N 1
ATOM 2529 C CA . GLN A 1 310 ? -5.017 -8.546 -5.042 1.00 94.69 310 GLN A CA 1
ATOM 2530 C C . GLN A 1 310 ? -5.437 -8.995 -6.434 1.00 94.69 310 GLN A C 1
ATOM 2532 O O . GLN A 1 310 ? -5.539 -10.190 -6.716 1.00 94.69 310 GLN A O 1
ATOM 2537 N N . HIS A 1 311 ? -5.690 -8.034 -7.317 1.00 91.50 311 HIS A N 1
ATOM 2538 C CA . HIS A 1 311 ? -6.206 -8.309 -8.651 1.00 91.50 311 HIS A CA 1
ATOM 2539 C C . HIS A 1 311 ? -5.557 -7.390 -9.682 1.00 91.50 311 HIS A C 1
ATOM 2541 O O . HIS A 1 311 ? -5.284 -6.224 -9.402 1.00 91.50 311 HIS A O 1
ATOM 2547 N N . ALA A 1 312 ? -5.334 -7.905 -10.897 1.00 88.62 312 ALA A N 1
ATOM 2548 C CA . ALA A 1 312 ? -4.665 -7.159 -11.963 1.00 88.62 312 ALA A CA 1
ATOM 2549 C C . ALA A 1 312 ? -5.400 -5.858 -12.316 1.00 88.62 312 ALA A C 1
ATOM 2551 O O . ALA A 1 312 ? -4.759 -4.874 -12.659 1.00 88.62 312 ALA A O 1
ATOM 2552 N N . PHE A 1 313 ? -6.729 -5.827 -12.162 1.00 88.44 313 PHE A N 1
ATOM 2553 C CA . PHE A 1 313 ? -7.557 -4.638 -12.393 1.00 88.44 313 PHE A CA 1
ATOM 2554 C C . PHE A 1 313 ? -6.993 -3.375 -11.720 1.00 88.44 313 PHE A C 1
ATOM 2556 O O . PHE A 1 313 ? -6.890 -2.342 -12.382 1.00 88.44 313 PHE A O 1
ATOM 2563 N N . TRP A 1 314 ? -6.550 -3.477 -10.461 1.00 92.12 314 TRP A N 1
ATOM 2564 C CA . TRP A 1 314 ? -6.047 -2.344 -9.673 1.00 92.12 314 TRP A CA 1
ATOM 2565 C C . TRP A 1 314 ? -4.714 -1.772 -10.176 1.00 92.12 314 TRP A C 1
ATOM 2567 O O . TRP A 1 314 ? -4.351 -0.659 -9.806 1.00 92.12 314 TRP A O 1
ATOM 2577 N N . CYS A 1 315 ? -4.010 -2.504 -11.043 1.00 92.44 315 CYS A N 1
ATOM 2578 C CA . CYS A 1 315 ? -2.748 -2.101 -11.665 1.00 92.44 315 CYS A CA 1
ATOM 2579 C C . CYS A 1 315 ? -2.904 -1.871 -13.182 1.00 92.44 315 CYS A C 1
ATOM 2581 O O . CYS A 1 315 ? -1.947 -2.008 -13.945 1.00 92.44 315 CYS A O 1
ATOM 2583 N N . THR A 1 316 ? -4.118 -1.548 -13.648 1.00 84.88 316 THR A N 1
ATOM 2584 C CA . THR A 1 316 ? -4.409 -1.296 -15.070 1.00 84.88 316 THR A CA 1
ATOM 2585 C C . THR A 1 316 ? -5.068 0.060 -15.293 1.00 84.88 316 THR A C 1
ATOM 2587 O O . THR A 1 316 ? -5.675 0.650 -14.405 1.00 84.88 316 THR A O 1
ATOM 2590 N N . VAL A 1 317 ? -5.016 0.542 -16.534 1.00 71.12 317 VAL A N 1
ATOM 2591 C CA . VAL A 1 317 ? -5.591 1.836 -16.952 1.00 71.12 317 VAL A CA 1
ATOM 2592 C C . VAL A 1 317 ? -7.114 1.821 -17.128 1.00 71.12 317 VAL A C 1
ATOM 2594 O O . VAL A 1 317 ? -7.702 2.830 -17.510 1.00 71.12 317 VAL A O 1
ATOM 2597 N N . ARG A 1 318 ? -7.781 0.693 -16.842 1.00 66.38 318 ARG A N 1
ATOM 2598 C CA . ARG A 1 318 ? -9.244 0.560 -16.956 1.00 66.38 318 ARG A CA 1
ATOM 2599 C C . ARG A 1 318 ? -10.037 1.200 -15.822 1.00 66.38 318 ARG A C 1
ATOM 2601 O O . ARG A 1 318 ? -11.263 1.158 -15.885 1.00 66.38 318 ARG A O 1
ATOM 2608 N N . LEU A 1 319 ? -9.361 1.829 -14.860 1.00 53.28 319 LEU A N 1
ATOM 2609 C CA . LEU A 1 319 ? -9.932 2.421 -13.647 1.00 53.28 319 LEU A CA 1
ATOM 2610 C C . LEU A 1 319 ? -11.211 3.265 -13.846 1.00 53.28 319 LEU A C 1
ATOM 2612 O O . LEU A 1 319 ? -11.963 3.398 -12.888 1.00 53.28 319 LEU A O 1
ATOM 2616 N N . HIS A 1 320 ? -11.531 3.777 -15.048 1.00 46.00 320 HIS A N 1
ATOM 2617 C CA . HIS A 1 320 ? -12.683 4.678 -15.228 1.00 46.00 320 HIS A CA 1
ATOM 2618 C C . HIS A 1 320 ? -13.615 4.442 -16.430 1.00 46.00 320 HIS A C 1
ATOM 2620 O O . HIS A 1 320 ? -14.455 5.300 -16.685 1.00 46.00 320 HIS A O 1
ATOM 2626 N N . VAL A 1 321 ? -13.532 3.325 -17.169 1.00 42.50 321 VAL A N 1
ATOM 2627 C CA . VAL A 1 321 ? -14.486 3.095 -18.289 1.00 42.50 321 VAL A CA 1
ATOM 2628 C C . VAL A 1 321 ? -15.450 1.944 -18.022 1.00 42.50 321 VAL A C 1
ATOM 2630 O O . VAL A 1 321 ? -16.610 2.024 -18.411 1.00 42.50 321 VAL A O 1
ATOM 2633 N N . LEU A 1 322 ? -15.007 0.883 -17.351 1.00 42.19 322 LEU A N 1
ATOM 2634 C CA . LEU A 1 322 ? -15.807 -0.306 -17.060 1.00 42.19 322 LEU A CA 1
ATOM 2635 C C . LEU A 1 322 ? -15.231 -0.896 -15.769 1.00 42.19 322 LEU A C 1
ATOM 2637 O O . LEU A 1 322 ? -14.028 -1.151 -15.730 1.00 42.19 322 LEU A O 1
ATOM 2641 N N . GLY A 1 323 ? -16.039 -1.071 -14.720 1.00 39.00 323 GLY A N 1
ATOM 2642 C CA . GLY A 1 323 ? -15.607 -1.759 -13.495 1.00 39.00 323 GLY A CA 1
ATOM 2643 C C . GLY A 1 323 ? -15.032 -3.160 -13.777 1.00 39.00 323 GLY A C 1
ATOM 2644 O O . GLY 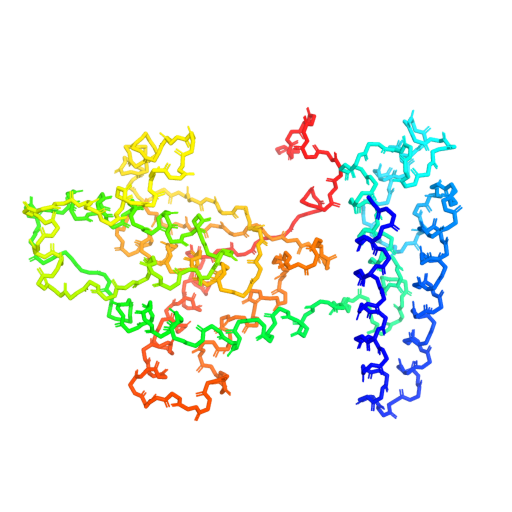A 1 323 ? -15.057 -3.618 -14.928 1.00 39.00 323 GLY A O 1
ATOM 2645 N N . PRO A 1 324 ? -14.494 -3.858 -12.759 1.00 40.28 324 PRO A N 1
ATOM 2646 C CA . PRO A 1 324 ? -14.010 -5.221 -12.955 1.00 40.28 324 PRO A CA 1
ATOM 2647 C C . PRO A 1 324 ? -15.123 -6.075 -13.593 1.00 40.28 324 PRO A C 1
ATOM 2649 O O . PRO A 1 324 ? -16.293 -5.885 -13.248 1.00 40.28 324 PRO A O 1
ATOM 2652 N N . PRO A 1 325 ? -14.810 -6.969 -14.551 1.00 44.06 325 PRO A N 1
ATOM 2653 C CA . PRO A 1 325 ? -15.792 -7.952 -14.987 1.00 44.06 325 PRO A CA 1
ATOM 2654 C C . PRO A 1 325 ? -16.220 -8.759 -13.755 1.00 44.06 325 PRO A C 1
ATOM 2656 O O . PRO A 1 325 ? -15.357 -9.275 -13.044 1.00 44.06 325 PRO A O 1
ATOM 2659 N N . LEU A 1 326 ? -17.530 -8.759 -13.487 1.00 37.72 326 LEU A N 1
ATOM 2660 C CA . LEU A 1 326 ? -18.162 -9.535 -12.417 1.00 37.72 326 LEU A CA 1
ATOM 2661 C C . LEU A 1 326 ? -17.901 -11.033 -12.576 1.00 37.72 326 LEU A C 1
ATOM 2663 O O . LEU A 1 326 ? -17.911 -11.504 -13.740 1.00 37.72 326 LEU A O 1
#

Solvent-accessible surface area (backbone atoms only — not comparable to full-atom values): 18243 Å² total; per-residue (Å²): 108,92,56,64,55,56,53,54,50,50,56,31,50,53,45,48,52,51,50,45,75,73,55,87,53,65,74,57,38,54,50,47,51,55,26,49,55,46,45,51,50,51,48,48,35,59,74,69,54,38,61,61,72,74,73,72,95,49,86,60,88,59,45,67,58,55,38,49,50,37,68,73,75,37,67,86,24,22,63,84,72,36,61,64,71,51,33,55,53,49,51,34,54,54,54,45,53,31,24,38,64,36,90,86,40,43,85,64,48,62,37,51,68,60,36,53,52,54,33,51,69,39,52,70,62,52,39,50,52,21,59,68,56,34,59,75,79,75,71,94,47,77,93,45,38,72,60,54,52,50,52,53,50,55,50,38,54,49,46,37,75,43,22,84,70,69,55,59,86,78,63,63,83,71,46,78,66,45,57,55,38,43,78,76,61,60,48,68,65,61,49,66,54,47,74,74,48,91,79,78,58,62,66,62,50,49,60,52,46,71,67,45,66,45,27,78,47,78,43,80,57,54,44,39,40,53,25,42,49,31,46,50,54,38,53,49,50,34,46,62,72,40,36,19,58,28,41,35,38,38,27,29,82,53,67,33,90,68,44,39,24,24,65,68,49,54,56,46,49,48,45,39,39,55,73,50,83,68,58,87,85,59,52,73,66,48,52,47,19,33,24,48,40,22,51,52,52,55,47,31,45,76,70,58,29,32,42,85,46,63,43,70,69,76,74,45,84,52,82,83,81,58,76,80,87,127

Foldseek 3Di:
DQPVLLVVLVLLLVLLVVVLVVDDDPLVNVLSVQLSVLSVVLSCQSNVQNADDQQDPLPDPCRVVRNVCCVPPRPRGGLVRDDVLNSQLVSVVSNLSSQSNGPPRNQPASLVVVLLVQQLVLLVLLLLLLLVPLPFDDDPDPVCLLVLLLLLQLLLVLCLVCQVVSPCLSSDDDDPVNSVVCVVVNDPSVVVSCVVVPDDCSVVVSVVLVPQQAAEAEAAWAFFRRSVVSVLSSLSSCCRSSSHQAYEYEFEPHHHPSGTDHPVRVVCQLCCLAPNPSHVPDDPSSSSSSNSSSVVSVVCCVVNSYHYDYDCQSSDPCVPDDPDDD

pLDDT: mean 87.78, std 15.99, range [37.62, 98.81]

InterPro domains:
  IPR002791 Damage-control phosphatase ARMT1-like, metal-binding domain [PF01937] (4-316)
  IPR036075 Damage-control phosphatase ARMT1-like, metal-binding domain superfamily [SSF111321] (51-283)
  IPR039763 Damage-control phosphatase ARMT1 [PTHR12260] (3-317)

Organism: Thanatephorus cucumeris (strain AG1-IB / isolate 7/3/14) (NCBI:txid1108050)

Nearest PDB structures (foldseek):
  3pt1-assembly1_A  TM=9.110E-01  e=1.577E-17  Saccharomyces cerevisiae
  7t7o-assembly2_A  TM=8.431E-01  e=1.694E-16  Schizosaccharomyces pombe
  5f13-assembly1_B  TM=8.698E-01  e=6.209E-16  Saccharomyces cerevisiae S288C
  7u1x-assembly2_B  TM=8.413E-01  e=3.468E-16  Schizosaccharomyces pombe
  5f13-assembly2_A  TM=8.569E-01  e=1.454E-15  Saccharomyces cerevisiae S288C

Secondary structure (DSSP, 8-state):
-TTHHHHHHHHHHHHHHHHHHH---HHHHHHHHHHHHHHHHHHHHHHTTPBPPPPP--S-TTHHHHHHHIIIIITT-BTTTS-HHHHHHHHHHHHHHHHHTSSS-TT--TTHHHHHHHHHT-HHHHHHHHHHHSSPP--S-GGGHHHHHHHHHHHHHHHHHTGGGT-GGGT----HHHHHHHHHHTTHHHHHHHTT-SS--HHHHHHHHHHSSSEEEEEE--BTTHHHHHHHHHHHHHHHTTSEEEEEEEEBSSS-TTTB-BHHHHHHHHHHHHH----TT--HHHHHHHHHHHHHHHHHHHHTSEEEEE-GGGGSTTTTTS----

Radius of gyration: 22.14 Å; Cα contacts (8 Å, |Δi|>4): 373; chains: 1; bounding box: 56×39×62 Å